Protein AF-A0A920VM52-F1 (afdb_monomer_lite)

Structure (mmCIF, N/CA/C/O backbone):
data_AF-A0A920VM52-F1
#
_entry.id   AF-A0A920VM52-F1
#
loop_
_atom_site.group_PDB
_atom_site.id
_atom_site.type_symbol
_atom_site.label_atom_id
_atom_site.label_alt_id
_atom_site.label_comp_id
_atom_site.label_asym_id
_atom_site.label_entity_id
_atom_site.label_seq_id
_atom_site.pdbx_PDB_ins_code
_atom_site.Cartn_x
_atom_site.Cartn_y
_atom_site.Cartn_z
_atom_site.occupancy
_atom_site.B_iso_or_equiv
_atom_site.auth_seq_id
_atom_site.auth_comp_id
_atom_site.auth_asym_id
_atom_site.auth_atom_id
_atom_site.pdbx_PDB_model_num
ATOM 1 N N . MET A 1 1 ? 23.587 -8.973 -45.800 1.00 71.25 1 MET A N 1
ATOM 2 C CA . MET A 1 1 ? 23.762 -8.293 -44.501 1.00 71.25 1 MET A CA 1
ATOM 3 C C . MET A 1 1 ? 24.655 -9.101 -43.563 1.00 71.25 1 MET A C 1
ATOM 5 O O . MET A 1 1 ? 25.713 -8.601 -43.217 1.00 71.25 1 MET A O 1
ATOM 9 N N . GLU A 1 2 ? 24.322 -10.351 -43.222 1.00 75.75 2 GLU A N 1
ATOM 10 C CA . GLU A 1 2 ? 25.138 -11.146 -42.281 1.00 75.75 2 GLU A CA 1
ATOM 11 C C . GLU A 1 2 ? 26.594 -11.305 -42.727 1.00 75.75 2 GLU A C 1
ATOM 13 O O . GLU A 1 2 ? 27.494 -11.018 -41.949 1.00 75.75 2 GLU A O 1
ATOM 18 N N . LYS A 1 3 ? 26.840 -11.642 -44.001 1.00 78.56 3 LYS A N 1
ATOM 19 C CA . LYS A 1 3 ? 28.202 -11.686 -44.571 1.00 78.56 3 LYS A CA 1
ATOM 20 C C . LYS A 1 3 ? 28.970 -10.379 -44.365 1.00 78.56 3 LYS A C 1
ATOM 22 O O . LYS A 1 3 ? 30.133 -10.400 -43.999 1.00 78.56 3 LYS A O 1
ATOM 27 N N . LEU A 1 4 ? 28.287 -9.244 -44.496 1.00 82.19 4 LEU A N 1
ATOM 28 C CA . LEU A 1 4 ? 28.876 -7.916 -44.352 1.00 82.19 4 LEU A CA 1
ATOM 29 C C . LEU A 1 4 ? 29.294 -7.637 -42.894 1.00 82.19 4 LEU A C 1
ATOM 31 O O . LEU A 1 4 ? 30.364 -7.097 -42.666 1.00 82.19 4 LEU A O 1
ATOM 35 N N . LEU A 1 5 ? 28.534 -8.103 -41.896 1.00 80.25 5 LEU A N 1
ATOM 36 C CA . LEU A 1 5 ? 28.936 -8.037 -40.479 1.00 80.25 5 LEU A CA 1
ATOM 37 C C . LEU A 1 5 ? 29.973 -9.107 -40.087 1.00 80.25 5 LEU A C 1
ATOM 39 O O . LEU A 1 5 ? 30.757 -8.916 -39.154 1.00 80.25 5 LEU A O 1
ATOM 43 N N . LEU A 1 6 ? 29.969 -10.257 -40.767 1.00 80.19 6 LEU A N 1
ATOM 44 C CA . LEU A 1 6 ? 30.825 -11.403 -40.461 1.00 80.19 6 LEU A CA 1
ATOM 45 C C . LEU A 1 6 ? 32.190 -11.345 -41.148 1.00 80.19 6 LEU A C 1
ATOM 47 O O . LEU A 1 6 ? 33.145 -11.900 -40.610 1.00 80.19 6 LEU A O 1
ATOM 51 N N . GLU A 1 7 ? 32.336 -10.646 -42.265 1.00 82.56 7 GLU A N 1
ATOM 52 C CA . GLU A 1 7 ? 33.576 -10.609 -43.053 1.00 82.56 7 GLU A CA 1
ATOM 53 C C . GLU A 1 7 ? 34.330 -9.277 -42.901 1.00 82.56 7 GLU A C 1
ATOM 55 O O . GLU A 1 7 ? 35.536 -9.227 -43.148 1.00 82.56 7 GLU A O 1
ATOM 60 N N . ASP A 1 8 ? 33.682 -8.222 -42.388 1.00 82.31 8 ASP A N 1
ATOM 61 C CA . ASP A 1 8 ? 34.313 -6.907 -42.241 1.00 82.31 8 ASP A CA 1
ATOM 62 C C . ASP A 1 8 ? 35.454 -6.909 -41.203 1.00 82.31 8 ASP A C 1
ATOM 64 O O . ASP A 1 8 ? 35.307 -7.294 -40.033 1.00 82.31 8 ASP A O 1
ATOM 68 N N . LYS A 1 9 ? 36.640 -6.481 -41.643 1.00 81.69 9 LYS A N 1
ATOM 69 C CA . LYS A 1 9 ? 37.860 -6.432 -40.832 1.00 81.69 9 LYS A CA 1
ATOM 70 C C . LYS A 1 9 ? 37.870 -5.251 -39.858 1.00 81.69 9 LYS A C 1
ATOM 72 O O . LYS A 1 9 ? 38.624 -5.327 -38.880 1.00 81.69 9 LYS A O 1
ATOM 77 N N . SER A 1 10 ? 37.058 -4.218 -40.093 1.00 83.50 10 SER A N 1
ATOM 78 C CA . SER A 1 10 ? 36.953 -2.996 -39.287 1.00 83.50 10 SER A CA 1
ATOM 79 C C . SER A 1 10 ? 36.253 -3.234 -37.945 1.00 83.50 10 SER A C 1
ATOM 81 O O . SER A 1 10 ? 36.573 -2.568 -36.962 1.00 83.50 10 SER A O 1
ATOM 83 N N . LEU A 1 11 ? 35.366 -4.231 -37.857 1.00 85.12 11 LEU A N 1
ATOM 84 C CA . LEU A 1 11 ? 34.561 -4.505 -36.665 1.00 85.12 11 LEU A CA 1
ATOM 85 C C . LEU A 1 11 ? 35.314 -5.309 -35.590 1.00 85.12 11 LEU A C 1
ATOM 87 O O . LEU A 1 11 ? 36.071 -6.254 -35.857 1.00 85.12 11 LEU A O 1
ATOM 91 N N . LYS A 1 12 ? 35.061 -4.973 -34.321 1.00 85.94 12 LYS A N 1
ATOM 92 C CA . LYS A 1 12 ? 35.565 -5.693 -33.143 1.00 85.94 12 LYS A CA 1
ATOM 93 C C . LYS A 1 12 ? 34.852 -7.036 -32.974 1.00 85.94 12 LYS A C 1
ATOM 95 O O . LYS A 1 12 ? 33.657 -7.113 -32.687 1.00 85.94 12 LYS A O 1
ATOM 100 N N . ARG A 1 13 ? 35.620 -8.127 -33.031 1.00 86.38 13 ARG A N 1
ATOM 101 C CA . ARG A 1 13 ? 35.104 -9.504 -32.888 1.00 86.38 13 ARG A CA 1
ATOM 102 C C . ARG A 1 13 ? 34.702 -9.890 -31.471 1.00 86.38 13 ARG A C 1
ATOM 104 O O . ARG A 1 13 ? 34.043 -10.903 -31.279 1.00 86.38 13 ARG A O 1
ATOM 111 N N . THR A 1 14 ? 35.004 -9.051 -30.486 1.00 83.12 14 THR A N 1
ATOM 112 C CA . THR A 1 14 ? 34.440 -9.168 -29.137 1.00 83.12 14 THR A CA 1
ATOM 113 C C . THR A 1 14 ? 32.934 -8.884 -29.126 1.00 83.12 14 THR A C 1
ATOM 115 O O . THR A 1 14 ? 32.203 -9.617 -28.460 1.00 83.12 14 THR A O 1
ATOM 118 N N . ARG A 1 15 ? 32.469 -7.895 -29.909 1.00 79.88 15 ARG A N 1
ATOM 119 C CA . ARG A 1 15 ? 31.060 -7.462 -30.016 1.00 79.88 15 ARG A CA 1
ATOM 120 C C . ARG A 1 15 ? 30.309 -8.159 -31.165 1.00 79.88 15 ARG A C 1
ATOM 122 O O . ARG A 1 15 ? 29.162 -8.558 -30.980 1.00 79.88 15 ARG A O 1
ATOM 129 N N . TYR A 1 16 ? 30.967 -8.418 -32.301 1.00 83.56 16 TYR A N 1
ATOM 130 C CA . TYR A 1 16 ? 30.377 -9.043 -33.502 1.00 83.56 16 TYR A CA 1
ATOM 131 C C . TYR A 1 16 ? 30.867 -10.489 -33.714 1.00 83.56 16 TYR A C 1
ATOM 133 O O . TYR A 1 16 ? 31.537 -10.813 -34.696 1.00 83.56 16 TYR A O 1
ATOM 141 N N . ARG A 1 17 ? 30.577 -11.376 -32.750 1.00 84.88 17 ARG A N 1
ATOM 142 C CA . ARG A 1 17 ? 30.878 -12.820 -32.859 1.00 84.88 17 ARG A CA 1
ATOM 143 C C . ARG A 1 17 ? 29.880 -13.518 -33.796 1.00 84.88 17 ARG A C 1
ATOM 145 O O . ARG A 1 17 ? 28.688 -13.243 -33.650 1.00 84.88 17 ARG A O 1
ATOM 152 N N . PRO A 1 18 ? 30.298 -14.491 -34.631 1.00 83.00 18 PRO A N 1
ATOM 153 C CA . PRO A 1 18 ? 29.403 -15.173 -35.570 1.00 83.00 18 PRO A CA 1
ATOM 154 C C . PRO A 1 18 ? 28.141 -15.766 -34.942 1.00 83.00 18 PRO A C 1
ATOM 156 O O . PRO A 1 18 ? 27.032 -15.398 -35.321 1.00 83.00 18 PRO A O 1
ATOM 159 N N . ALA A 1 19 ? 28.302 -16.561 -33.880 1.00 81.56 19 ALA A N 1
ATOM 160 C CA . ALA A 1 19 ? 27.184 -17.144 -33.137 1.00 81.56 19 ALA A CA 1
ATOM 161 C C . ALA A 1 19 ? 26.202 -16.092 -32.595 1.00 81.56 19 ALA A C 1
ATOM 163 O O . ALA A 1 19 ? 25.021 -16.358 -32.407 1.00 81.56 19 ALA A O 1
ATOM 164 N N . SER A 1 20 ? 26.683 -14.879 -32.325 1.00 79.06 20 SER A N 1
ATOM 165 C CA . SER A 1 20 ? 25.860 -13.827 -31.752 1.00 79.06 20 SER A CA 1
ATOM 166 C C . SER A 1 20 ? 25.074 -13.020 -32.780 1.00 79.06 20 SER A C 1
ATOM 168 O O . SER A 1 20 ? 24.055 -12.451 -32.390 1.00 79.06 20 SER A O 1
ATOM 170 N N . ILE A 1 21 ? 25.566 -12.926 -34.018 1.00 82.00 21 ILE A N 1
ATOM 171 C CA . ILE A 1 21 ? 24.885 -12.257 -35.135 1.00 82.00 21 ILE A CA 1
ATOM 172 C C . ILE A 1 21 ? 23.810 -13.182 -35.700 1.00 82.00 21 ILE A C 1
ATOM 174 O O . ILE A 1 21 ? 22.664 -12.759 -35.812 1.00 82.00 21 ILE A O 1
ATOM 178 N N . LEU A 1 22 ? 24.142 -14.461 -35.905 1.00 81.25 22 LEU A N 1
ATOM 179 C CA . LEU A 1 22 ? 23.188 -15.489 -36.340 1.00 81.25 22 LEU A CA 1
ATOM 180 C C . LEU A 1 22 ? 22.032 -15.639 -35.341 1.00 81.25 22 LEU A C 1
ATOM 182 O O . LEU A 1 22 ? 20.876 -15.465 -35.703 1.00 81.25 22 LEU A O 1
ATOM 186 N N . ALA A 1 23 ? 22.337 -15.775 -34.044 1.00 79.88 23 ALA A N 1
ATOM 187 C CA . ALA A 1 23 ? 21.302 -15.830 -33.009 1.00 79.88 23 ALA A CA 1
ATOM 188 C C . ALA A 1 23 ? 20.455 -14.546 -32.897 1.00 79.88 23 ALA A C 1
ATOM 190 O O . ALA A 1 23 ? 19.371 -14.580 -32.321 1.00 79.88 23 ALA A O 1
ATOM 191 N N . GLY A 1 24 ? 20.956 -13.397 -33.365 1.00 76.75 24 GLY A N 1
ATOM 192 C CA . GLY A 1 24 ? 20.168 -12.165 -33.460 1.00 76.75 24 GLY A CA 1
ATOM 193 C C . GLY A 1 24 ? 19.209 -12.202 -34.651 1.00 76.75 24 GLY A C 1
ATOM 194 O O . GLY A 1 24 ? 18.026 -11.913 -34.488 1.00 76.75 24 GLY A O 1
ATOM 195 N N . SER A 1 25 ? 19.719 -12.618 -35.810 1.00 79.06 25 SER A N 1
ATOM 196 C CA . SER A 1 25 ? 18.988 -12.723 -37.077 1.00 79.06 25 SER A CA 1
ATOM 197 C C . SER A 1 25 ? 17.853 -13.752 -37.026 1.00 79.06 25 SER A C 1
ATOM 199 O O . SER A 1 25 ? 16.702 -13.418 -37.319 1.00 79.06 25 SER A O 1
ATOM 201 N N . ASP A 1 26 ? 18.132 -14.964 -36.530 1.00 79.44 26 ASP A N 1
ATOM 202 C CA . ASP A 1 26 ? 17.129 -16.029 -36.368 1.00 79.44 26 ASP A CA 1
ATOM 203 C C . ASP A 1 26 ? 15.979 -15.569 -35.470 1.00 79.44 26 ASP A C 1
ATOM 205 O O . ASP A 1 26 ? 14.795 -15.774 -35.751 1.00 79.44 26 ASP A O 1
ATOM 209 N N . ARG A 1 27 ? 16.331 -14.877 -34.382 1.00 76.12 27 ARG A N 1
ATOM 210 C CA . ARG A 1 27 ? 15.353 -14.372 -33.426 1.00 76.12 27 ARG A CA 1
ATOM 211 C C . ARG A 1 27 ? 14.481 -13.293 -34.047 1.00 76.12 27 ARG A C 1
ATOM 213 O O . ARG A 1 27 ? 13.275 -13.318 -33.841 1.00 76.12 27 ARG A O 1
ATOM 220 N N . TRP A 1 28 ? 15.069 -12.372 -34.805 1.00 74.56 28 TRP A N 1
ATOM 221 C CA . TRP A 1 28 ? 14.329 -11.309 -35.481 1.00 74.56 28 TRP A CA 1
ATOM 222 C C . TRP A 1 28 ? 13.332 -11.875 -36.493 1.00 74.56 28 TRP A C 1
ATOM 224 O O . TRP A 1 28 ? 12.147 -11.543 -36.459 1.00 74.56 28 TRP A O 1
ATOM 234 N N . THR A 1 29 ? 13.798 -12.825 -37.302 1.00 75.88 29 THR A N 1
ATOM 235 C CA . THR A 1 29 ? 13.000 -13.492 -38.335 1.00 75.88 29 THR A CA 1
ATOM 236 C C . THR A 1 29 ? 11.831 -14.275 -37.735 1.00 75.88 29 THR A C 1
ATOM 238 O O . THR A 1 29 ? 10.738 -14.271 -38.293 1.00 75.88 29 THR A O 1
ATOM 241 N N . SER A 1 30 ? 12.006 -14.869 -36.549 1.00 75.62 30 SER A N 1
ATOM 242 C CA . SER A 1 30 ? 10.931 -15.588 -35.849 1.00 75.62 30 SER A CA 1
ATOM 243 C C . SER A 1 30 ? 9.771 -14.703 -35.360 1.00 75.62 30 SER A C 1
ATOM 245 O O . SER A 1 30 ? 8.696 -15.226 -35.071 1.00 75.62 30 SER A O 1
ATOM 247 N N . TYR A 1 31 ? 9.954 -13.378 -35.273 1.00 70.88 31 TYR A N 1
ATOM 248 C CA . TYR A 1 31 ? 8.917 -12.452 -34.793 1.00 70.88 31 TYR A CA 1
ATOM 249 C C . TYR A 1 31 ? 8.073 -11.824 -35.908 1.00 70.88 31 TYR A C 1
ATOM 251 O O . TYR A 1 31 ? 6.962 -11.376 -35.637 1.00 70.88 31 TYR A O 1
ATOM 259 N N . TRP A 1 32 ? 8.562 -11.809 -37.149 1.00 69.25 32 TRP A N 1
ATOM 260 C CA . TRP A 1 32 ? 7.863 -11.206 -38.291 1.00 69.25 32 TRP A CA 1
ATOM 261 C C . TRP A 1 32 ? 6.526 -11.880 -38.674 1.00 69.25 32 TRP A C 1
ATOM 263 O O . TRP A 1 32 ? 5.607 -11.169 -39.075 1.00 69.25 32 TRP A O 1
ATOM 273 N N . PRO A 1 33 ? 6.346 -13.211 -38.519 1.00 68.25 33 PRO A N 1
ATOM 274 C CA . PRO A 1 33 ? 5.081 -13.872 -38.850 1.00 68.25 33 PRO A CA 1
ATOM 275 C C . PRO A 1 33 ? 3.929 -13.593 -37.870 1.00 68.25 33 PRO A C 1
ATOM 277 O O . PRO A 1 33 ? 2.800 -13.997 -38.140 1.00 68.25 33 PRO A O 1
ATOM 280 N N . VAL A 1 34 ? 4.176 -12.958 -36.716 1.00 63.31 34 VAL A N 1
ATOM 281 C CA . VAL A 1 34 ? 3.133 -12.758 -35.699 1.00 63.31 34 VAL A CA 1
ATOM 282 C C . VAL A 1 34 ? 2.346 -11.479 -35.998 1.00 63.31 34 VAL A C 1
ATOM 284 O O . VAL A 1 34 ? 2.778 -10.379 -35.659 1.00 63.31 34 VAL A O 1
ATOM 287 N N . CYS A 1 35 ? 1.169 -11.612 -36.619 1.00 50.09 35 CYS A N 1
ATOM 288 C CA . CYS A 1 35 ? 0.226 -10.503 -36.786 1.00 50.09 35 CYS A CA 1
ATOM 289 C C . CYS A 1 35 ? -0.192 -9.933 -35.420 1.00 50.09 35 CYS A C 1
ATOM 291 O O . CYS A 1 35 ? -0.747 -10.642 -34.583 1.00 50.09 35 CYS A O 1
ATOM 293 N N . GLY A 1 36 ? 0.044 -8.636 -35.217 1.00 60.38 36 GLY A N 1
ATOM 294 C CA . GLY A 1 36 ? -0.352 -7.912 -34.007 1.00 60.38 36 GLY A CA 1
ATOM 295 C C . GLY A 1 36 ? 0.565 -8.158 -32.805 1.00 60.38 36 GLY A C 1
ATOM 296 O O . GLY A 1 36 ? 0.096 -8.631 -31.766 1.00 60.38 36 GLY A O 1
ATOM 297 N N . PRO A 1 37 ? 1.868 -7.835 -32.891 1.00 58.56 37 PRO A N 1
ATOM 298 C CA . PRO A 1 37 ? 2.743 -7.926 -31.738 1.00 58.56 37 PRO A CA 1
ATOM 299 C C . PRO A 1 37 ? 2.300 -6.885 -30.702 1.00 58.56 37 PRO A C 1
ATOM 301 O O . PRO A 1 37 ? 2.493 -5.685 -30.881 1.00 58.56 37 PRO A O 1
ATOM 304 N N . GLY A 1 38 ? 1.685 -7.330 -29.602 1.00 62.84 38 GLY A N 1
ATOM 305 C CA . GLY A 1 38 ? 1.436 -6.448 -28.460 1.00 62.84 38 GLY A CA 1
ATOM 306 C C . GLY A 1 38 ? 2.745 -5.785 -28.014 1.00 62.84 38 GLY A C 1
ATOM 307 O O . GLY A 1 38 ? 3.809 -6.385 -28.157 1.00 62.84 38 GLY A O 1
ATOM 308 N N . VAL A 1 39 ? 2.685 -4.575 -27.448 1.00 63.09 39 VAL A N 1
ATOM 309 C CA . VAL A 1 39 ? 3.867 -3.768 -27.056 1.00 63.09 39 VAL A CA 1
ATOM 310 C C . VAL A 1 39 ? 4.929 -4.558 -26.268 1.00 63.09 39 VAL A C 1
ATOM 312 O O . VAL A 1 39 ? 6.128 -4.323 -26.395 1.00 63.09 39 VAL A O 1
ATOM 315 N N . TRP A 1 40 ? 4.519 -5.578 -25.514 1.00 62.75 40 TRP A N 1
ATOM 316 C CA . TRP A 1 40 ? 5.399 -6.487 -24.773 1.00 62.75 40 TRP A CA 1
ATOM 317 C C . TRP A 1 40 ? 6.334 -7.338 -25.647 1.00 62.75 40 TRP A C 1
ATOM 319 O O . TRP A 1 40 ? 7.370 -7.804 -25.168 1.00 62.75 40 TRP A O 1
ATOM 329 N N . MET A 1 41 ? 6.001 -7.549 -26.922 1.00 64.44 41 MET A N 1
ATOM 330 C CA . MET A 1 41 ? 6.870 -8.214 -27.892 1.00 64.44 41 MET A CA 1
ATOM 331 C C . MET A 1 41 ? 8.053 -7.321 -28.294 1.00 64.44 41 MET A C 1
ATOM 333 O O . MET A 1 41 ? 9.132 -7.843 -28.558 1.00 64.44 41 MET A O 1
ATOM 337 N N . LEU A 1 42 ? 7.911 -5.993 -28.227 1.00 60.50 42 LEU A N 1
ATOM 338 C CA . LEU A 1 42 ? 8.969 -5.043 -28.593 1.00 60.50 42 LEU A CA 1
ATOM 339 C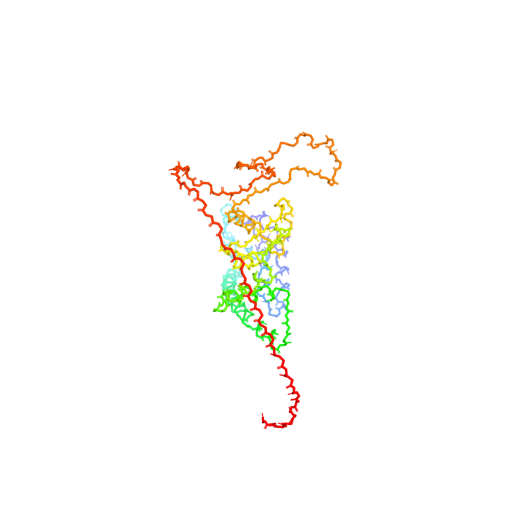 C . LEU A 1 42 ? 10.176 -5.127 -27.645 1.00 60.50 42 LEU A C 1
ATOM 341 O O . LEU A 1 42 ? 11.326 -5.044 -28.069 1.00 60.50 42 LEU A O 1
ATOM 345 N N . ARG A 1 43 ? 9.936 -5.460 -26.369 1.00 61.69 43 ARG A N 1
ATOM 346 C CA . ARG A 1 43 ? 10.986 -5.750 -25.372 1.00 61.69 43 ARG A CA 1
ATOM 347 C C . ARG A 1 43 ? 11.779 -7.038 -25.657 1.00 61.69 43 ARG A C 1
ATOM 349 O O . ARG A 1 43 ? 12.745 -7.335 -24.952 1.00 61.69 43 ARG A O 1
ATOM 356 N N . LYS A 1 44 ? 11.385 -7.829 -26.665 1.00 64.38 44 LYS A N 1
ATOM 357 C CA . LYS A 1 44 ? 12.044 -9.090 -27.046 1.00 64.38 44 LYS A CA 1
ATOM 358 C C . LYS A 1 44 ? 13.068 -8.938 -28.176 1.00 64.38 44 LYS A C 1
ATOM 360 O O . LYS A 1 44 ? 13.804 -9.901 -28.422 1.00 64.38 44 LYS A O 1
ATOM 365 N N . PHE A 1 45 ? 13.189 -7.755 -28.791 1.00 67.62 45 PHE A N 1
ATOM 366 C CA . PHE A 1 45 ? 14.207 -7.416 -29.799 1.00 67.62 45 PHE A CA 1
ATOM 367 C C . PHE A 1 45 ? 15.609 -7.237 -29.189 1.00 67.62 45 PHE A C 1
ATOM 369 O O . PHE A 1 45 ? 16.273 -6.212 -29.326 1.00 67.62 45 PHE A O 1
ATOM 376 N N . LYS A 1 46 ? 16.089 -8.262 -28.479 1.00 68.50 46 LYS A N 1
ATOM 377 C CA . LYS A 1 46 ? 17.446 -8.278 -27.925 1.00 68.50 46 LYS A CA 1
ATOM 378 C C . LYS A 1 46 ? 18.465 -8.315 -29.063 1.00 68.50 46 LYS A C 1
ATOM 380 O O . LYS A 1 46 ? 18.326 -9.134 -29.965 1.00 68.50 46 LYS A O 1
ATOM 385 N N . ARG A 1 47 ? 19.546 -7.540 -28.930 1.00 74.75 47 ARG A N 1
ATOM 386 C CA . ARG A 1 47 ? 20.680 -7.468 -29.874 1.00 74.75 47 ARG A CA 1
ATOM 387 C C . ARG A 1 47 ? 20.393 -6.760 -31.206 1.00 74.75 47 ARG A C 1
ATOM 389 O O . ARG A 1 47 ? 21.236 -6.825 -32.097 1.00 74.75 47 ARG A O 1
ATOM 396 N N . LEU A 1 48 ? 19.248 -6.081 -31.334 1.00 79.88 48 LEU A N 1
ATOM 397 C CA . LEU A 1 48 ? 18.927 -5.248 -32.499 1.00 79.88 48 LEU A CA 1
ATOM 398 C C . LEU A 1 48 ? 19.889 -4.055 -32.639 1.00 79.88 48 LEU A C 1
ATOM 400 O O . LEU A 1 48 ? 20.170 -3.624 -33.751 1.00 79.88 48 LEU A O 1
ATOM 404 N N . ASP A 1 49 ? 20.478 -3.601 -31.527 1.00 83.19 49 ASP A N 1
A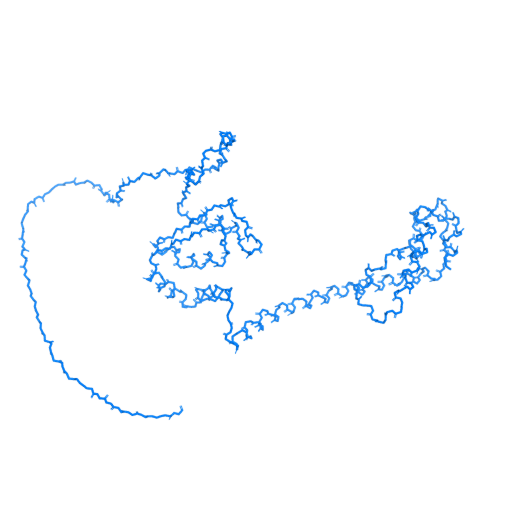TOM 405 C CA . ASP A 1 49 ? 21.552 -2.599 -31.488 1.00 83.19 49 ASP A CA 1
ATOM 406 C C . ASP A 1 49 ? 22.723 -2.944 -32.409 1.00 83.19 49 ASP A C 1
ATOM 408 O O . ASP A 1 49 ? 23.352 -2.068 -32.977 1.00 83.19 49 ASP A O 1
ATOM 412 N N . ARG A 1 50 ? 22.998 -4.227 -32.642 1.00 84.31 50 ARG A N 1
ATOM 413 C CA . ARG A 1 50 ? 24.134 -4.657 -33.474 1.00 84.31 50 ARG A CA 1
ATOM 414 C C . ARG A 1 50 ? 23.891 -4.520 -34.971 1.00 84.31 50 ARG A C 1
ATOM 416 O O . ARG A 1 50 ? 24.792 -4.786 -35.757 1.00 84.31 50 ARG A O 1
ATOM 423 N N . PHE A 1 51 ? 22.678 -4.162 -35.361 1.00 86.56 51 PHE A N 1
ATOM 424 C CA . PHE A 1 51 ? 22.300 -3.939 -36.747 1.00 86.56 51 PHE A CA 1
ATOM 425 C C . PHE A 1 51 ? 22.007 -2.457 -37.015 1.00 86.56 51 PHE A C 1
ATOM 427 O O . PHE A 1 51 ? 21.568 -2.126 -38.101 1.00 86.56 51 PHE A O 1
ATOM 434 N N . GLN A 1 52 ? 22.248 -1.567 -36.051 1.00 88.50 52 GLN A N 1
ATOM 435 C CA . GLN A 1 52 ? 22.070 -0.120 -36.190 1.00 88.50 52 GLN A CA 1
ATOM 436 C C . GLN A 1 52 ? 23.328 0.527 -36.784 1.00 88.50 52 GLN A C 1
ATOM 438 O O . GLN A 1 52 ? 24.443 0.204 -36.360 1.00 88.50 52 GLN A O 1
ATOM 443 N N . ALA A 1 53 ? 23.177 1.448 -37.740 1.00 89.88 53 ALA A N 1
ATOM 444 C CA . ALA A 1 53 ? 24.308 2.156 -38.340 1.00 89.88 53 ALA A CA 1
ATOM 445 C C . ALA A 1 53 ? 24.998 3.051 -37.301 1.00 89.88 53 ALA A C 1
ATOM 447 O O . ALA A 1 53 ? 26.230 3.072 -37.221 1.00 89.88 53 ALA A O 1
ATOM 448 N N . THR A 1 54 ? 24.215 3.695 -36.430 1.00 88.81 54 THR A N 1
ATOM 449 C CA . THR A 1 54 ? 24.715 4.498 -35.299 1.00 88.81 54 THR A CA 1
ATOM 450 C C . THR A 1 54 ? 25.617 3.690 -34.358 1.00 88.81 54 THR A C 1
ATOM 452 O O . THR A 1 54 ? 26.704 4.132 -33.982 1.00 88.81 54 THR A O 1
ATOM 455 N N . VAL A 1 55 ? 25.221 2.458 -34.027 1.00 88.19 55 VAL A N 1
ATOM 456 C CA . VAL A 1 55 ? 25.983 1.557 -33.149 1.00 88.19 55 VAL A CA 1
ATOM 457 C C . VAL A 1 55 ? 27.179 0.934 -33.868 1.00 88.19 55 VAL A C 1
ATOM 459 O O . VAL A 1 55 ? 28.200 0.659 -33.234 1.00 88.19 55 VAL A O 1
ATOM 462 N N . LEU A 1 56 ? 27.096 0.701 -35.178 1.00 87.75 56 LEU A N 1
ATOM 463 C CA . LEU A 1 56 ? 28.230 0.238 -35.984 1.00 87.75 56 LEU A CA 1
ATOM 464 C C . LEU A 1 56 ? 29.319 1.310 -36.103 1.00 87.75 56 LEU A C 1
ATOM 466 O O . LEU A 1 56 ? 30.498 0.959 -36.112 1.00 87.75 56 LEU A O 1
ATOM 470 N N . ALA A 1 57 ? 28.936 2.589 -36.132 1.00 86.88 57 ALA A N 1
ATOM 471 C CA . ALA A 1 57 ? 29.844 3.735 -36.148 1.00 86.88 57 ALA A CA 1
ATOM 472 C C . ALA A 1 57 ? 30.478 4.053 -34.777 1.00 86.88 57 ALA A C 1
ATOM 474 O O . ALA A 1 57 ? 31.459 4.794 -34.710 1.00 86.88 57 ALA A O 1
ATOM 475 N N . ASP A 1 58 ? 29.962 3.480 -33.685 1.00 88.50 58 ASP A N 1
ATOM 476 C CA . ASP A 1 58 ? 30.501 3.676 -32.339 1.00 88.50 58 ASP A CA 1
ATOM 477 C C . ASP A 1 58 ? 31.931 3.109 -32.192 1.00 88.50 58 ASP A C 1
ATOM 479 O O . ASP A 1 58 ? 32.272 2.004 -32.633 1.00 88.50 58 ASP A O 1
ATOM 483 N N . SER A 1 59 ? 32.771 3.845 -31.464 1.00 78.88 59 SER A N 1
ATOM 484 C CA . SER A 1 59 ? 34.132 3.463 -31.075 1.00 78.88 59 SER A CA 1
ATOM 485 C C . SER A 1 59 ? 34.206 2.106 -30.353 1.00 78.88 59 SER A C 1
ATOM 487 O O . SER A 1 59 ? 35.212 1.390 -30.448 1.00 78.88 59 SER A O 1
ATOM 489 N N . GLY A 1 60 ? 33.133 1.699 -29.664 1.00 82.31 60 GLY A N 1
ATOM 490 C CA . GLY A 1 60 ? 32.987 0.382 -29.041 1.00 82.31 60 GLY A CA 1
ATOM 491 C C . GLY A 1 60 ? 32.827 -0.772 -30.041 1.00 82.31 60 GLY A C 1
ATOM 492 O O . GLY A 1 60 ? 33.160 -1.915 -29.717 1.00 82.31 60 GLY A O 1
ATOM 493 N N . SER A 1 61 ? 32.372 -0.484 -31.262 1.00 83.56 61 SER A N 1
ATOM 494 C CA . SER A 1 61 ? 32.120 -1.448 -32.342 1.00 83.56 61 SER A CA 1
ATOM 495 C C . SER A 1 61 ? 33.275 -1.566 -33.338 1.00 83.56 61 SER A C 1
ATOM 497 O O . SER A 1 61 ? 33.493 -2.653 -33.879 1.00 83.56 61 SER A O 1
ATOM 499 N N . LEU A 1 62 ? 34.055 -0.498 -33.525 1.00 87.06 62 LEU A N 1
ATOM 500 C CA . LEU A 1 62 ? 35.145 -0.425 -34.502 1.00 87.06 62 LEU A CA 1
ATOM 501 C C . LEU A 1 62 ? 36.528 -0.669 -33.888 1.00 87.06 62 LEU A C 1
ATOM 503 O O . LEU A 1 62 ? 36.803 -0.365 -32.723 1.00 87.06 62 LEU A O 1
ATOM 507 N N . LYS A 1 63 ? 37.436 -1.221 -34.693 1.00 84.44 63 LYS A N 1
ATOM 508 C CA . LYS A 1 63 ? 38.882 -1.204 -34.437 1.00 84.44 63 LYS A CA 1
ATOM 509 C C . LYS A 1 63 ? 39.433 0.198 -34.716 1.00 84.44 63 LYS A C 1
ATOM 511 O O . LYS A 1 63 ? 38.827 0.981 -35.441 1.00 84.44 63 LYS A O 1
ATOM 516 N N . LYS A 1 64 ? 40.596 0.520 -34.140 1.00 82.38 64 LYS A N 1
ATOM 517 C CA . LYS A 1 64 ? 41.231 1.841 -34.284 1.00 82.38 64 LYS A CA 1
ATOM 518 C C . LYS A 1 64 ? 41.417 2.188 -35.771 1.00 82.38 64 LYS A C 1
ATOM 520 O O . LYS A 1 64 ? 42.082 1.439 -36.479 1.00 82.38 64 LYS A O 1
ATOM 525 N N . GLY A 1 65 ? 40.824 3.299 -36.215 1.00 76.56 65 GLY A N 1
ATOM 526 C CA . GLY A 1 65 ? 40.883 3.767 -37.608 1.00 76.56 65 GLY A CA 1
ATOM 527 C C . GLY A 1 65 ? 40.002 3.000 -38.604 1.00 76.56 65 GLY A C 1
ATOM 528 O O . GLY A 1 65 ? 40.162 3.188 -39.804 1.00 76.56 65 GLY A O 1
ATOM 529 N N . GLY A 1 66 ? 39.107 2.121 -38.140 1.00 80.88 66 GLY A N 1
ATOM 530 C CA . GLY A 1 66 ? 38.173 1.399 -39.004 1.00 80.88 66 GLY A CA 1
ATOM 531 C C . GLY A 1 66 ? 37.000 2.271 -39.444 1.00 80.88 66 GLY A C 1
ATOM 532 O O . GLY A 1 66 ? 36.470 3.040 -38.646 1.00 80.88 66 GLY A O 1
ATOM 533 N N . THR A 1 67 ? 36.574 2.122 -40.695 1.00 83.81 67 THR A N 1
ATOM 534 C CA . THR A 1 67 ? 35.334 2.712 -41.208 1.00 83.81 67 THR A CA 1
ATOM 535 C C . THR A 1 67 ? 34.173 1.732 -41.026 1.00 83.81 67 THR A C 1
ATOM 537 O O . THR A 1 67 ? 34.360 0.532 -41.247 1.00 83.81 67 THR A O 1
ATOM 540 N N . PRO A 1 68 ? 32.985 2.200 -40.610 1.00 86.75 68 PRO A N 1
ATOM 541 C CA . PRO A 1 68 ? 31.844 1.321 -40.425 1.00 86.75 68 PRO A CA 1
ATOM 542 C C . PRO A 1 68 ? 31.308 0.814 -41.770 1.00 86.75 68 PRO A C 1
ATOM 544 O O . PRO A 1 68 ? 31.295 1.562 -42.754 1.00 86.75 68 PRO A O 1
ATOM 547 N N . PRO A 1 69 ? 30.834 -0.439 -41.821 1.00 85.88 69 PRO A N 1
ATOM 548 C CA . PRO A 1 69 ? 30.123 -0.941 -42.982 1.00 85.88 69 PRO A CA 1
ATOM 549 C C . PRO A 1 69 ? 28.831 -0.152 -43.216 1.00 85.88 69 PRO A C 1
ATOM 551 O O . PRO A 1 69 ? 28.009 -0.023 -42.311 1.00 85.88 69 PRO A O 1
ATOM 554 N N . SER A 1 70 ? 28.617 0.315 -44.446 1.00 84.75 70 SER A N 1
ATOM 555 C CA . SER A 1 70 ? 27.385 1.008 -44.835 1.00 84.75 70 SER A CA 1
ATOM 556 C C . SER A 1 70 ? 26.439 0.065 -45.582 1.00 84.75 70 SER A C 1
ATOM 558 O O . SER A 1 70 ? 26.848 -0.668 -46.488 1.00 84.75 70 SER A O 1
ATOM 560 N N . ASN A 1 71 ? 25.166 0.056 -45.184 1.00 89.06 71 ASN A N 1
ATOM 561 C CA . ASN A 1 71 ? 24.093 -0.650 -45.873 1.00 89.06 71 ASN A CA 1
ATOM 562 C C . ASN A 1 71 ? 22.743 0.000 -45.516 1.00 89.06 71 ASN A C 1
ATOM 564 O O . ASN A 1 71 ? 22.511 0.194 -44.323 1.00 89.06 71 ASN A O 1
ATOM 568 N N . PRO A 1 72 ? 21.821 0.219 -46.478 1.00 90.44 72 PRO A N 1
ATOM 569 C CA . PRO A 1 72 ? 20.500 0.800 -46.200 1.00 90.44 72 PRO A CA 1
ATOM 570 C C . PRO A 1 72 ? 19.692 0.056 -45.128 1.00 90.44 72 PRO A C 1
ATOM 572 O O . PRO A 1 72 ? 18.841 0.636 -44.462 1.00 90.44 72 PRO A O 1
ATOM 575 N N . PHE A 1 73 ? 19.956 -1.241 -44.943 1.00 88.38 73 PHE A N 1
ATOM 576 C CA . PHE A 1 73 ? 19.355 -2.030 -43.874 1.00 88.38 73 PHE A CA 1
ATOM 577 C C . PHE A 1 73 ? 19.702 -1.498 -42.478 1.00 88.38 73 PHE A C 1
ATOM 579 O O . PHE A 1 73 ? 18.842 -1.501 -41.605 1.00 88.38 73 PHE A O 1
ATOM 586 N N . PHE A 1 74 ? 20.939 -1.045 -42.255 1.00 89.19 74 PHE A N 1
ATOM 587 C CA . PHE A 1 74 ? 21.362 -0.571 -40.938 1.00 89.19 74 PHE A CA 1
ATOM 588 C C . PHE A 1 74 ? 20.709 0.767 -40.580 1.00 89.19 74 PHE A C 1
ATOM 590 O O . PHE A 1 74 ? 20.263 0.945 -39.448 1.00 89.19 74 PHE A O 1
ATOM 597 N N . ASP A 1 75 ? 20.554 1.649 -41.569 1.00 90.31 75 ASP A N 1
ATOM 598 C CA . ASP A 1 75 ? 19.808 2.903 -41.423 1.00 90.31 75 ASP A CA 1
ATOM 599 C C . ASP A 1 75 ? 18.311 2.631 -41.180 1.00 90.31 75 ASP A C 1
ATOM 601 O O . ASP A 1 75 ? 17.665 3.282 -40.359 1.00 90.31 75 ASP A O 1
ATOM 605 N N . ALA A 1 76 ? 17.751 1.609 -41.839 1.00 90.12 76 ALA A N 1
ATOM 606 C CA . ALA A 1 76 ? 16.382 1.163 -41.585 1.00 90.12 76 ALA A CA 1
ATOM 607 C C . ALA A 1 76 ? 16.209 0.578 -40.170 1.00 90.12 76 ALA A C 1
ATOM 609 O O . ALA A 1 76 ? 15.154 0.759 -39.562 1.00 90.12 76 ALA A O 1
ATOM 610 N N . CYS A 1 77 ? 17.227 -0.093 -39.619 1.00 87.69 77 CYS A N 1
ATOM 611 C CA . CYS A 1 77 ? 17.220 -0.543 -38.227 1.00 87.69 77 CYS A CA 1
ATOM 612 C C . CYS A 1 77 ? 17.248 0.630 -37.236 1.00 87.69 77 CYS A C 1
ATOM 614 O O . CYS A 1 77 ? 16.533 0.563 -36.238 1.00 87.69 77 CYS A O 1
ATOM 616 N N . ASP A 1 78 ? 18.017 1.690 -37.509 1.00 89.31 78 ASP A N 1
ATOM 617 C CA . ASP A 1 78 ? 17.999 2.921 -36.704 1.00 89.31 78 ASP A CA 1
ATOM 618 C C . ASP A 1 78 ? 16.607 3.570 -36.715 1.00 89.31 78 ASP A C 1
ATOM 620 O O . ASP A 1 78 ? 16.027 3.821 -35.657 1.00 89.31 78 ASP A O 1
ATOM 624 N N . ALA A 1 79 ? 16.025 3.763 -37.904 1.00 91.00 79 ALA A N 1
ATOM 625 C CA . ALA A 1 79 ? 14.687 4.336 -38.048 1.00 91.00 79 ALA A CA 1
ATOM 626 C C . ALA A 1 79 ? 13.616 3.489 -37.339 1.00 91.00 79 ALA A C 1
ATOM 628 O O . ALA A 1 79 ? 12.763 4.021 -36.630 1.00 91.00 79 ALA A O 1
ATOM 629 N N . PHE A 1 80 ? 13.687 2.162 -37.478 1.00 86.81 80 PHE A N 1
ATOM 630 C CA . PHE A 1 80 ? 12.773 1.246 -36.804 1.00 86.81 80 PHE A CA 1
ATOM 631 C C . PHE A 1 80 ? 12.873 1.356 -35.280 1.00 86.81 80 PHE A C 1
ATOM 633 O O . PHE A 1 80 ? 11.845 1.421 -34.612 1.00 86.81 80 PHE A O 1
ATOM 640 N N . VAL A 1 81 ? 14.084 1.409 -34.717 1.00 85.44 81 VAL A N 1
ATOM 641 C CA . VAL A 1 81 ? 14.283 1.532 -33.263 1.00 85.44 81 VAL A CA 1
ATOM 642 C C . VAL A 1 81 ? 13.758 2.863 -32.741 1.00 85.44 81 VAL A C 1
ATOM 644 O O . VAL A 1 81 ? 13.048 2.859 -31.739 1.00 85.44 81 VAL A O 1
ATOM 647 N N . ALA A 1 82 ? 13.998 3.964 -33.453 1.00 89.00 82 ALA A N 1
ATOM 648 C CA . ALA A 1 82 ? 13.434 5.263 -33.095 1.00 89.00 82 ALA A CA 1
ATOM 649 C C . ALA A 1 82 ? 11.893 5.232 -33.072 1.00 89.00 82 ALA A C 1
ATOM 651 O O . ALA A 1 82 ? 11.274 5.644 -32.089 1.00 89.00 82 ALA A O 1
ATOM 652 N N . SER A 1 83 ? 11.257 4.664 -34.105 1.00 88.44 83 SER A N 1
ATOM 653 C CA . SER A 1 83 ? 9.795 4.502 -34.137 1.00 88.44 83 SER A CA 1
ATOM 654 C C . SER A 1 83 ? 9.275 3.566 -33.040 1.00 88.44 83 SER A C 1
ATOM 656 O O . SER A 1 83 ? 8.185 3.776 -32.506 1.00 88.44 83 SER A O 1
ATOM 658 N N . LEU A 1 84 ? 10.036 2.527 -32.682 1.00 83.69 84 LEU A N 1
ATOM 659 C CA . LEU A 1 84 ? 9.687 1.642 -31.573 1.00 83.69 84 LEU A CA 1
ATOM 660 C C . LEU A 1 84 ? 9.739 2.362 -30.223 1.00 83.69 84 LEU A C 1
ATOM 662 O O . LEU A 1 84 ? 8.835 2.172 -29.411 1.00 83.69 84 LEU A O 1
ATOM 666 N N . GLU A 1 85 ? 10.774 3.160 -29.970 1.00 85.38 85 GLU A N 1
ATOM 667 C CA . GLU A 1 85 ? 10.913 3.936 -28.733 1.00 85.38 85 GLU A CA 1
ATOM 668 C C . GLU A 1 85 ? 9.775 4.950 -28.581 1.00 85.38 85 GLU A C 1
ATOM 670 O O . GLU A 1 85 ? 9.169 5.044 -27.510 1.00 85.38 85 GLU A O 1
ATOM 675 N N . GLU A 1 86 ? 9.412 5.634 -29.668 1.00 89.38 86 GLU A N 1
ATOM 676 C CA . GLU A 1 86 ? 8.264 6.541 -29.699 1.00 89.38 86 GLU A CA 1
ATOM 677 C C . GLU A 1 86 ? 6.953 5.804 -29.380 1.00 89.38 86 GLU A C 1
ATOM 679 O O . GLU A 1 86 ? 6.196 6.218 -28.496 1.00 89.38 86 GLU A O 1
ATOM 684 N N . LEU A 1 87 ? 6.707 4.662 -30.030 1.00 86.06 87 LEU A N 1
ATOM 685 C CA . LEU A 1 87 ? 5.513 3.850 -29.789 1.00 86.06 87 LEU A CA 1
ATOM 686 C C . LEU A 1 87 ? 5.427 3.359 -28.335 1.00 86.06 87 LEU A C 1
ATOM 688 O O . LEU A 1 87 ? 4.350 3.397 -27.733 1.00 86.06 87 LEU A O 1
ATOM 692 N N . VAL A 1 88 ? 6.545 2.897 -27.765 1.00 83.75 88 VAL A N 1
ATOM 693 C CA . VAL A 1 88 ? 6.611 2.447 -26.366 1.00 83.75 88 VAL A CA 1
ATOM 694 C C . VAL A 1 88 ? 6.306 3.602 -25.417 1.00 83.75 88 VAL A C 1
ATOM 696 O O . VAL A 1 88 ? 5.479 3.431 -24.522 1.00 83.75 88 VAL A O 1
ATOM 699 N N . SER A 1 89 ? 6.890 4.779 -25.646 1.00 87.81 89 SER A N 1
ATOM 700 C CA . SER A 1 89 ? 6.634 5.980 -24.843 1.00 87.81 89 SER A CA 1
ATOM 701 C C . SER A 1 89 ? 5.148 6.363 -24.846 1.00 87.81 89 SER A C 1
ATOM 703 O O . SER A 1 89 ? 4.534 6.531 -23.787 1.00 87.81 89 SER A O 1
ATOM 705 N N . VAL A 1 90 ? 4.518 6.402 -26.026 1.00 89.94 90 VAL A N 1
ATOM 706 C CA . VAL A 1 90 ? 3.078 6.683 -26.154 1.00 89.94 90 VAL A CA 1
ATOM 707 C C . VAL A 1 90 ? 2.241 5.625 -25.433 1.00 89.94 90 VAL A C 1
ATOM 709 O O . VAL A 1 90 ? 1.268 5.958 -24.748 1.00 89.94 90 VAL A O 1
ATOM 712 N N . TYR A 1 91 ? 2.604 4.347 -25.553 1.00 87.50 91 TYR A N 1
ATOM 713 C CA . TYR A 1 91 ? 1.890 3.268 -24.878 1.00 87.50 91 TYR A CA 1
ATOM 714 C C . TYR A 1 91 ? 1.994 3.372 -23.355 1.00 87.50 91 TYR A C 1
ATOM 716 O O . TYR A 1 91 ? 0.980 3.232 -22.676 1.00 87.50 91 TYR A O 1
ATOM 724 N N . GLU A 1 92 ? 3.180 3.638 -22.806 1.00 86.81 92 GLU A N 1
ATOM 725 C CA . GLU A 1 92 ? 3.381 3.790 -21.361 1.00 86.81 92 GLU A CA 1
ATOM 726 C C . GLU A 1 92 ? 2.527 4.931 -20.796 1.00 86.81 92 GLU A C 1
ATOM 728 O O . GLU A 1 92 ? 1.828 4.745 -19.794 1.00 86.81 92 GLU A O 1
ATOM 733 N N . GLN A 1 93 ? 2.478 6.070 -21.494 1.00 90.88 93 GLN A N 1
ATOM 734 C CA . GLN A 1 93 ? 1.614 7.194 -21.128 1.00 90.88 93 GLN A CA 1
ATOM 735 C C . GLN A 1 93 ? 0.128 6.811 -21.172 1.00 90.88 93 GLN A C 1
ATOM 737 O O . GLN A 1 93 ? -0.620 7.049 -20.219 1.00 90.88 93 GLN A O 1
ATOM 742 N N . ARG A 1 94 ? -0.322 6.169 -22.257 1.00 91.94 94 ARG A N 1
ATOM 743 C CA . ARG A 1 94 ? -1.720 5.731 -22.411 1.00 91.94 94 ARG A CA 1
ATOM 744 C C . ARG A 1 94 ? -2.107 4.683 -21.373 1.00 91.94 94 ARG A C 1
ATOM 746 O O . ARG A 1 94 ? -3.216 4.736 -20.845 1.00 91.94 94 ARG A O 1
ATOM 753 N N . TYR A 1 95 ? -1.202 3.766 -21.051 1.00 89.69 95 TYR A N 1
ATOM 754 C CA . TYR A 1 95 ? -1.415 2.728 -20.052 1.00 89.69 95 TYR A CA 1
ATOM 755 C C . TYR A 1 95 ? -1.528 3.312 -18.642 1.00 89.69 95 TYR A C 1
ATOM 757 O O . TYR A 1 95 ? -2.393 2.889 -17.876 1.00 89.69 95 TYR A O 1
ATOM 765 N N . ALA A 1 96 ? -0.723 4.324 -18.307 1.00 91.19 96 ALA A N 1
ATOM 766 C CA . ALA A 1 96 ? -0.850 5.050 -17.045 1.00 91.19 96 ALA A CA 1
ATOM 767 C C . ALA A 1 96 ? -2.223 5.737 -16.921 1.00 91.19 96 ALA A C 1
ATOM 769 O O . ALA A 1 96 ? -2.909 5.572 -15.910 1.00 91.19 96 ALA A O 1
ATOM 770 N N . VAL A 1 97 ? -2.672 6.424 -17.979 1.00 95.81 97 VAL A N 1
ATOM 771 C CA . VAL A 1 97 ? -4.007 7.048 -18.026 1.00 95.81 97 VAL A CA 1
ATOM 772 C C . VAL A 1 97 ? -5.116 6.001 -17.910 1.00 95.81 97 VAL A C 1
ATOM 774 O O . VAL A 1 97 ? -6.071 6.193 -17.157 1.00 95.81 97 VAL A O 1
ATOM 777 N N . PHE A 1 98 ? -4.996 4.880 -18.625 1.00 95.50 98 PHE A N 1
ATOM 778 C CA . PHE A 1 98 ? -5.947 3.774 -18.545 1.00 95.50 98 PHE A CA 1
ATOM 779 C C . PHE A 1 98 ? -6.032 3.209 -17.127 1.00 95.50 98 PHE A C 1
ATOM 781 O O . PHE A 1 98 ? -7.130 3.097 -16.592 1.00 95.50 98 PHE A O 1
ATOM 788 N N . ARG A 1 99 ? -4.892 2.922 -16.488 1.00 95.75 99 ARG A N 1
ATOM 789 C CA . ARG A 1 99 ? -4.840 2.447 -15.100 1.00 95.75 99 ARG A CA 1
ATOM 790 C C . ARG A 1 99 ? -5.527 3.410 -14.141 1.00 95.75 99 ARG A C 1
ATOM 792 O O . ARG A 1 99 ? -6.317 2.967 -13.318 1.00 95.75 99 ARG A O 1
ATOM 799 N N . HIS A 1 100 ? -5.246 4.706 -14.251 1.00 96.19 100 HIS A N 1
ATOM 800 C CA . HIS A 1 100 ? -5.875 5.716 -13.403 1.00 96.19 100 HIS A CA 1
ATOM 801 C C . HIS A 1 100 ? -7.401 5.732 -13.580 1.00 96.19 100 HIS A C 1
ATOM 803 O O . HIS A 1 100 ? -8.144 5.687 -12.603 1.00 96.19 100 HIS A O 1
ATOM 809 N N . ARG A 1 101 ? -7.881 5.722 -14.832 1.00 97.06 101 ARG A N 1
ATOM 810 C CA . ARG A 1 101 ? -9.320 5.666 -15.138 1.00 97.06 101 ARG A CA 1
ATOM 811 C C . ARG A 1 101 ? -9.969 4.377 -14.645 1.00 97.06 101 ARG A C 1
ATOM 813 O O . ARG A 1 101 ? -11.060 4.430 -14.091 1.00 97.06 101 ARG A O 1
ATOM 820 N N . LEU A 1 102 ? -9.300 3.239 -14.822 1.00 96.94 102 LEU A N 1
ATOM 821 C CA . LEU A 1 102 ? -9.779 1.942 -14.358 1.00 96.94 102 LEU A CA 1
ATOM 822 C C . LEU A 1 102 ? -9.890 1.912 -12.833 1.00 96.94 102 LEU A C 1
ATOM 824 O O . LEU A 1 102 ? -10.905 1.459 -12.321 1.00 96.94 102 LEU A O 1
ATOM 828 N N . LEU A 1 103 ? -8.889 2.425 -12.112 1.00 96.94 103 LEU A N 1
ATOM 829 C CA . LEU A 1 103 ? -8.943 2.533 -10.654 1.00 96.94 103 LEU A CA 1
ATOM 830 C C . LEU A 1 103 ? -10.124 3.404 -10.212 1.00 96.94 103 LEU A C 1
ATOM 832 O O . LEU A 1 103 ? -10.919 2.951 -9.397 1.00 96.94 103 LEU A O 1
ATOM 836 N N . GLY A 1 104 ? -10.300 4.595 -10.794 1.00 96.69 104 GLY A N 1
ATOM 837 C CA . GLY A 1 104 ? -11.443 5.463 -10.478 1.00 96.69 104 GLY A CA 1
ATOM 838 C C . GLY A 1 104 ? -12.798 4.805 -10.767 1.00 96.69 104 GLY A C 1
ATOM 839 O O . GLY A 1 104 ? -13.715 4.872 -9.947 1.00 96.69 104 GLY A O 1
ATOM 840 N N . PHE A 1 105 ? -12.903 4.101 -11.897 1.00 96.94 105 PHE A N 1
ATOM 841 C CA . PHE A 1 105 ? -14.089 3.321 -12.243 1.00 96.94 105 PHE A CA 1
ATOM 842 C C . PHE A 1 105 ? -14.356 2.217 -11.213 1.00 96.94 105 PHE A C 1
ATOM 844 O O . PHE A 1 105 ? -15.463 2.130 -10.697 1.00 96.94 105 PHE A O 1
ATOM 851 N N . VAL A 1 106 ? -13.349 1.411 -10.858 1.00 96.56 106 VAL A N 1
ATOM 852 C CA . VAL A 1 106 ? -13.490 0.317 -9.882 1.00 96.56 106 VAL A CA 1
ATOM 853 C C . VAL A 1 106 ? -13.877 0.846 -8.501 1.00 96.56 106 VAL A C 1
ATOM 855 O O . VAL A 1 106 ? -14.764 0.274 -7.876 1.00 96.56 106 VAL A O 1
ATOM 858 N N . MET A 1 107 ? -13.271 1.946 -8.044 1.00 92.81 107 MET A N 1
ATOM 859 C CA . MET A 1 107 ? -13.585 2.559 -6.745 1.00 92.81 107 MET A CA 1
ATOM 860 C C . MET A 1 107 ? -15.036 3.051 -6.649 1.00 92.81 107 MET A C 1
ATOM 862 O O . MET A 1 107 ? -15.585 3.096 -5.554 1.00 92.81 107 MET A O 1
ATOM 866 N N . THR A 1 108 ? -15.669 3.383 -7.776 1.00 94.06 108 THR A N 1
ATOM 867 C CA . THR A 1 108 ? -17.069 3.842 -7.818 1.00 94.06 108 THR A CA 1
ATOM 868 C C . THR A 1 108 ? -18.038 2.683 -8.059 1.00 94.06 108 THR A C 1
ATOM 870 O O . THR A 1 108 ? -19.046 2.530 -7.372 1.00 94.06 108 THR A O 1
ATOM 873 N N . GLU A 1 109 ? -17.718 1.832 -9.030 1.00 95.94 109 GLU A N 1
ATOM 874 C CA . GLU A 1 109 ? -18.617 0.797 -9.532 1.00 95.94 109 GLU A CA 1
ATOM 875 C C . GLU A 1 109 ? -18.676 -0.424 -8.607 1.00 95.94 109 GLU A C 1
ATOM 877 O O . GLU A 1 109 ? -19.730 -1.045 -8.462 1.00 95.94 109 GLU A O 1
ATOM 882 N N . LEU A 1 110 ? -17.561 -0.792 -7.962 1.00 94.44 110 LEU A N 1
ATOM 883 C CA . LEU A 1 110 ? -17.530 -1.959 -7.082 1.00 94.44 110 LEU A CA 1
ATOM 884 C C . LEU A 1 110 ? -18.460 -1.783 -5.865 1.00 94.44 110 LEU A C 1
ATOM 886 O O . LEU A 1 110 ? -19.285 -2.677 -5.656 1.00 94.44 110 LEU A O 1
ATOM 890 N N . PRO A 1 111 ? -18.417 -0.666 -5.104 1.00 91.19 111 PRO A N 1
ATOM 891 C CA . PRO A 1 111 ? -19.381 -0.426 -4.028 1.00 91.19 111 PRO A CA 1
ATOM 892 C C . PRO A 1 111 ? -20.831 -0.396 -4.522 1.00 91.19 111 PRO A C 1
ATOM 894 O O . PRO A 1 111 ? -21.690 -1.030 -3.911 1.00 91.19 111 PRO A O 1
ATOM 897 N N . ALA A 1 112 ? -21.104 0.260 -5.657 1.00 93.12 112 ALA A N 1
ATOM 898 C CA . ALA A 1 112 ? -22.451 0.339 -6.226 1.00 93.12 112 ALA A CA 1
ATOM 899 C C . ALA A 1 112 ? -23.018 -1.051 -6.566 1.00 93.12 112 ALA A C 1
ATOM 901 O O . ALA A 1 112 ? -24.152 -1.378 -6.212 1.00 93.12 112 ALA A O 1
ATOM 902 N N . ARG A 1 113 ? -22.208 -1.920 -7.185 1.00 95.88 113 ARG A N 1
ATOM 903 C CA . ARG A 1 113 ? -22.605 -3.303 -7.497 1.00 95.88 113 ARG A CA 1
ATOM 904 C C . ARG A 1 113 ? -22.771 -4.169 -6.256 1.00 95.88 113 ARG A C 1
ATOM 906 O O . ARG A 1 113 ? -23.681 -4.997 -6.231 1.00 95.88 113 ARG A O 1
ATOM 913 N N . LYS A 1 114 ? -21.908 -4.006 -5.248 1.00 94.56 114 LYS A N 1
ATOM 914 C CA . LYS A 1 114 ? -22.042 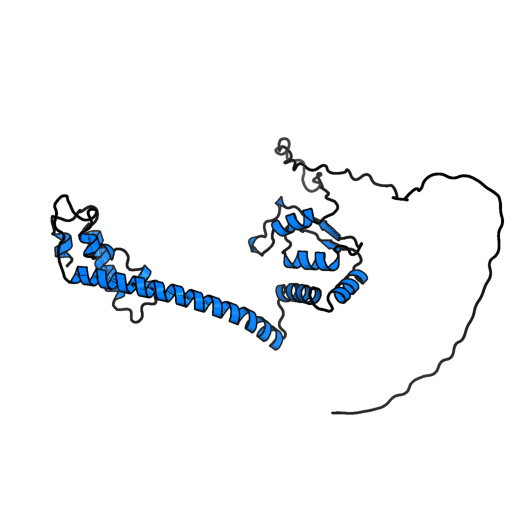-4.695 -3.955 1.00 94.56 114 LYS A CA 1
ATOM 915 C C . LYS A 1 114 ? -23.360 -4.320 -3.277 1.00 94.56 114 LYS A C 1
ATOM 917 O O . LYS A 1 114 ? -24.106 -5.216 -2.892 1.00 94.56 114 LYS A O 1
ATOM 922 N N . ALA A 1 115 ? -23.685 -3.027 -3.231 1.00 90.88 115 ALA A N 1
ATOM 923 C CA . ALA A 1 115 ? -24.931 -2.518 -2.663 1.00 90.88 115 ALA A CA 1
ATOM 924 C C . ALA A 1 115 ? -26.167 -3.048 -3.406 1.00 90.88 115 ALA A C 1
ATOM 926 O O . ALA A 1 115 ? -27.073 -3.586 -2.776 1.00 90.88 115 ALA A O 1
ATOM 927 N N . ALA A 1 116 ? -26.171 -2.992 -4.744 1.00 95.62 116 ALA A N 1
ATOM 928 C CA . ALA A 1 116 ? -27.273 -3.507 -5.562 1.00 95.62 116 ALA A CA 1
ATOM 929 C C . ALA A 1 116 ? -27.517 -5.016 -5.372 1.00 95.62 116 ALA A C 1
ATOM 931 O O . ALA A 1 116 ? -28.638 -5.490 -5.531 1.00 95.62 116 ALA A O 1
ATOM 932 N N . ARG A 1 117 ? -26.469 -5.775 -5.035 1.00 96.25 117 ARG A N 1
ATOM 933 C CA . ARG A 1 117 ? -26.544 -7.219 -4.763 1.00 96.25 117 ARG A CA 1
ATOM 934 C C . ARG A 1 117 ? -26.698 -7.555 -3.280 1.00 96.25 117 ARG A C 1
ATOM 936 O O . ARG A 1 117 ? -26.759 -8.734 -2.957 1.00 96.25 117 ARG A O 1
ATOM 943 N N . GLN A 1 118 ? -26.711 -6.553 -2.400 1.00 92.88 118 GLN A N 1
ATOM 944 C CA . GLN A 1 118 ? -26.699 -6.719 -0.943 1.00 92.88 118 GLN A CA 1
ATOM 945 C C . GLN A 1 118 ? -25.575 -7.645 -0.442 1.00 92.88 118 GLN A C 1
ATOM 947 O O . GLN A 1 118 ? -25.755 -8.420 0.494 1.00 92.88 118 GLN A O 1
ATOM 952 N N . VAL A 1 119 ? -24.397 -7.573 -1.070 1.00 94.00 119 VAL A N 1
ATOM 953 C CA . VAL A 1 119 ? -23.219 -8.354 -0.670 1.00 94.00 119 VAL A CA 1
ATOM 954 C C . VAL A 1 119 ? -22.259 -7.465 0.108 1.00 94.00 119 VAL A C 1
ATOM 956 O O . VAL A 1 119 ? -21.905 -6.380 -0.353 1.00 94.00 119 VAL A O 1
ATOM 959 N N . GLN A 1 120 ? -21.792 -7.962 1.251 1.00 90.75 120 GLN A N 1
ATOM 960 C CA . GLN A 1 120 ? -20.780 -7.316 2.083 1.00 90.75 120 GLN A CA 1
ATOM 961 C C . GLN A 1 120 ? -19.601 -8.264 2.313 1.00 90.75 120 GLN A C 1
ATOM 963 O O . GLN A 1 120 ? -19.775 -9.465 2.513 1.00 90.75 120 GLN A O 1
ATOM 968 N N . SER A 1 121 ? -18.394 -7.712 2.265 1.00 90.94 121 SER A N 1
ATOM 969 C CA . SER A 1 121 ? -17.161 -8.358 2.718 1.00 90.94 121 SER A CA 1
ATOM 970 C C . SER A 1 121 ? -16.773 -7.853 4.108 1.00 90.94 121 SER A C 1
ATOM 972 O O . SER A 1 121 ? -17.286 -6.832 4.560 1.00 90.94 121 SER A O 1
ATOM 974 N N . PHE A 1 122 ? -15.849 -8.542 4.779 1.00 88.94 122 PHE A N 1
ATOM 975 C CA . PHE A 1 122 ? -15.371 -8.130 6.103 1.00 88.94 122 PHE A CA 1
ATOM 976 C C . PHE A 1 122 ? -14.766 -6.716 6.102 1.00 88.94 122 PHE A C 1
ATOM 978 O O . PHE A 1 122 ? -15.066 -5.928 6.995 1.00 88.94 122 PHE A O 1
ATOM 985 N N . ASP A 1 123 ? -14.021 -6.353 5.055 1.00 87.62 123 ASP A N 1
ATOM 986 C CA . ASP A 1 123 ? -13.454 -5.005 4.907 1.00 87.62 123 ASP A CA 1
ATOM 987 C C . ASP A 1 123 ? -14.541 -3.932 4.731 1.00 87.62 123 ASP A C 1
ATOM 989 O O . ASP A 1 123 ? -14.387 -2.794 5.185 1.00 87.62 123 ASP A O 1
ATOM 993 N N . ASP A 1 124 ? -15.673 -4.283 4.103 1.00 90.12 124 ASP A N 1
ATOM 994 C CA . ASP A 1 124 ? -16.794 -3.351 3.949 1.00 90.12 124 ASP A CA 1
ATOM 995 C C . ASP A 1 124 ? -17.406 -3.011 5.315 1.00 90.12 124 ASP A C 1
ATOM 997 O O . ASP A 1 124 ? -17.791 -1.869 5.531 1.00 90.12 124 ASP A O 1
ATOM 1001 N N . LEU A 1 125 ? -17.448 -3.959 6.260 1.00 91.69 125 LEU A N 1
ATOM 1002 C CA . LEU A 1 125 ? -17.979 -3.711 7.606 1.00 91.69 125 LEU A CA 1
ATOM 1003 C C . LEU A 1 125 ? -17.143 -2.663 8.351 1.00 91.69 125 LEU A C 1
ATOM 1005 O O . LEU A 1 125 ? -17.689 -1.715 8.917 1.00 91.69 125 LEU A O 1
ATOM 1009 N N . LEU A 1 126 ? -15.815 -2.803 8.306 1.00 92.19 126 LEU A N 1
ATOM 1010 C CA . LEU A 1 126 ? -14.889 -1.868 8.948 1.00 92.19 126 LEU A CA 1
ATOM 1011 C C . LEU A 1 126 ? -14.948 -0.486 8.290 1.00 92.19 126 LEU A C 1
ATOM 1013 O O . LEU A 1 126 ? -15.086 0.535 8.964 1.00 92.19 126 LEU A O 1
ATOM 1017 N N . THR A 1 127 ? -14.887 -0.437 6.960 1.00 90.31 127 THR A N 1
ATOM 1018 C CA . THR A 1 127 ? -14.890 0.836 6.226 1.00 90.31 127 THR A CA 1
ATOM 1019 C C . THR A 1 127 ? -16.229 1.569 6.326 1.00 90.31 127 THR A C 1
ATOM 1021 O O . THR A 1 127 ? -16.229 2.791 6.479 1.00 90.31 127 THR A O 1
ATOM 1024 N N . GLN A 1 128 ? -17.361 0.856 6.324 1.00 91.00 128 GLN A N 1
ATOM 1025 C CA . GLN A 1 128 ? -18.684 1.452 6.538 1.00 91.00 128 GLN A CA 1
ATOM 1026 C C . GLN A 1 128 ? -18.849 1.986 7.960 1.00 91.00 128 GLN A C 1
ATOM 1028 O O . GLN A 1 128 ? -19.347 3.099 8.117 1.00 91.00 128 GLN A O 1
ATOM 1033 N N . LEU A 1 129 ? -18.396 1.251 8.983 1.00 94.31 129 LEU A N 1
ATOM 1034 C CA . LEU A 1 129 ? -18.423 1.740 10.364 1.00 94.31 129 LEU A CA 1
ATOM 1035 C C . LEU A 1 129 ? -17.557 2.993 10.520 1.00 94.31 129 LEU A C 1
ATOM 1037 O O . LEU A 1 129 ? -18.022 3.992 11.066 1.00 94.31 129 LEU A O 1
ATOM 1041 N N . SER A 1 130 ? -16.331 2.979 9.986 1.00 94.19 130 SER A N 1
ATOM 1042 C CA . SER A 1 130 ? -15.478 4.171 9.990 1.00 94.19 130 SER A CA 1
ATOM 1043 C C . SER A 1 130 ? -16.154 5.347 9.283 1.00 94.19 130 SER A C 1
ATOM 1045 O O . SER A 1 130 ? -16.132 6.451 9.814 1.00 94.19 130 SER A O 1
ATOM 1047 N N . GLY A 1 131 ? -16.765 5.128 8.115 1.00 93.06 131 GLY A N 1
ATOM 1048 C CA . GLY A 1 131 ? -17.470 6.182 7.383 1.00 93.06 131 GLY A CA 1
ATOM 1049 C C . GLY A 1 131 ? -18.695 6.716 8.132 1.00 93.06 131 GLY A C 1
ATOM 1050 O O . GLY A 1 131 ? -18.942 7.919 8.123 1.00 93.06 131 GLY A O 1
ATOM 1051 N N . ALA A 1 132 ? -19.438 5.851 8.826 1.00 94.56 132 ALA A N 1
ATOM 1052 C CA . ALA A 1 132 ? -20.577 6.247 9.650 1.00 94.56 132 ALA A CA 1
ATOM 1053 C C . ALA A 1 132 ? -20.150 7.096 10.859 1.00 94.56 132 ALA A C 1
ATOM 1055 O O . ALA A 1 132 ? -20.828 8.069 11.188 1.00 94.56 132 ALA A O 1
ATOM 1056 N N . LEU A 1 133 ? -19.012 6.768 11.481 1.00 95.12 133 LEU A N 1
ATOM 1057 C CA . LEU A 1 133 ? -18.417 7.546 12.575 1.00 95.12 133 LEU A CA 1
ATOM 1058 C C . LEU A 1 133 ? -17.892 8.917 12.122 1.00 95.12 133 LEU A C 1
ATOM 1060 O O . LEU A 1 133 ? -17.881 9.852 12.919 1.00 95.12 133 LEU A O 1
ATOM 1064 N N . ASP A 1 134 ? -17.483 9.055 10.860 1.00 94.06 134 ASP A N 1
ATOM 1065 C CA . ASP A 1 134 ? -17.084 10.342 10.272 1.00 94.06 134 ASP A CA 1
ATOM 1066 C C . ASP A 1 134 ? -18.281 11.157 9.737 1.00 94.06 134 ASP A C 1
ATOM 1068 O O . ASP A 1 134 ? -18.139 12.333 9.398 1.00 94.06 134 ASP A O 1
ATOM 1072 N N . GLY A 1 135 ? -19.469 10.550 9.663 1.00 93.75 135 GLY A N 1
ATOM 1073 C CA . GLY A 1 135 ? -20.689 11.188 9.182 1.00 93.75 135 GLY A CA 1
ATOM 1074 C C . GLY A 1 135 ? -21.374 12.103 10.211 1.00 93.75 135 GLY A C 1
ATOM 1075 O O . GLY A 1 135 ? -20.996 12.144 11.383 1.00 93.75 135 GLY A O 1
ATOM 1076 N N . PRO A 1 136 ? -22.456 12.803 9.813 1.00 93.62 136 PRO A N 1
ATOM 1077 C CA . PRO A 1 136 ? -23.173 13.749 10.680 1.00 93.62 136 PRO A CA 1
ATOM 1078 C C . PRO A 1 136 ? -23.712 13.137 11.981 1.00 93.62 136 PRO A C 1
ATOM 1080 O O . PRO A 1 136 ? -23.800 13.814 13.001 1.00 93.62 136 PRO A O 1
ATOM 1083 N N . SER A 1 137 ? -24.067 11.850 11.954 1.00 94.19 137 SER A N 1
ATOM 1084 C CA . SER A 1 137 ? -24.568 11.103 13.116 1.00 94.19 137 SER A CA 1
ATOM 1085 C C . SER A 1 137 ? -23.472 10.334 13.860 1.00 94.19 137 SER A C 1
ATOM 1087 O O . SER A 1 137 ? -23.784 9.553 14.758 1.00 94.19 137 SER A O 1
ATOM 1089 N N . GLY A 1 138 ? -22.200 10.544 13.512 1.00 94.69 138 GLY A N 1
ATOM 1090 C CA . GLY A 1 138 ? -21.077 9.784 14.053 1.00 94.69 138 GLY A CA 1
ATOM 1091 C C . GLY A 1 138 ? -20.943 9.893 15.570 1.00 94.69 138 GLY A C 1
ATOM 1092 O O . GLY A 1 138 ? -20.731 8.885 16.239 1.00 94.69 138 GLY A O 1
ATOM 1093 N N . GLN A 1 139 ? -21.174 11.084 16.131 1.00 93.94 139 GLN A N 1
ATOM 1094 C CA . GLN A 1 139 ? -21.135 11.294 17.580 1.00 93.94 139 GLN A CA 1
ATOM 1095 C C . GLN A 1 139 ? -22.234 10.507 18.309 1.00 93.94 139 GLN A C 1
ATOM 1097 O O . GLN A 1 139 ? -21.956 9.855 19.312 1.00 93.94 139 GLN A O 1
ATOM 1102 N N . VAL A 1 140 ? -23.460 10.510 17.775 1.00 96.06 140 VAL A N 1
ATOM 1103 C CA . VAL A 1 140 ? -24.594 9.757 18.342 1.00 96.06 140 VAL A CA 1
ATOM 1104 C C . VAL A 1 140 ? -24.316 8.254 18.292 1.00 96.06 140 VAL A C 1
ATOM 1106 O O . VAL A 1 140 ? -24.578 7.535 19.255 1.00 96.06 140 VAL A O 1
ATOM 1109 N N . LEU A 1 141 ? -23.744 7.774 17.184 1.00 96.50 141 LEU A N 1
ATOM 1110 C CA . LEU A 1 141 ? -23.335 6.379 17.041 1.00 96.50 141 LEU A CA 1
ATOM 1111 C C . LEU A 1 141 ? -22.251 6.007 18.060 1.00 96.50 141 LEU A C 1
ATOM 1113 O O . LEU A 1 141 ? -22.373 4.988 18.738 1.00 96.50 141 LEU A O 1
ATOM 1117 N N . ALA A 1 142 ? -21.222 6.841 18.205 1.00 95.88 142 ALA A N 1
ATOM 1118 C CA . ALA A 1 142 ? -20.150 6.622 19.168 1.00 95.88 142 ALA A CA 1
ATOM 1119 C C . ALA A 1 142 ? -20.680 6.600 20.612 1.00 95.88 142 ALA A C 1
ATOM 1121 O O . ALA A 1 142 ? -20.332 5.704 21.375 1.00 95.88 142 ALA A O 1
ATOM 1122 N N . GLU A 1 143 ? -21.569 7.527 20.980 1.00 95.25 143 GLU A N 1
ATOM 1123 C CA . GLU A 1 143 ? -22.230 7.555 22.293 1.00 95.25 143 GLU A CA 1
ATOM 1124 C C . GLU A 1 143 ? -23.046 6.294 22.557 1.00 95.25 143 GLU A C 1
ATOM 1126 O O . GLU A 1 143 ? -22.965 5.724 23.646 1.00 95.25 143 GLU A O 1
ATOM 1131 N N . LYS A 1 144 ? -23.789 5.818 21.554 1.00 96.56 144 LYS A N 1
ATOM 1132 C CA . LYS A 1 144 ? -24.554 4.579 21.675 1.00 96.56 144 LYS A CA 1
ATOM 1133 C C . LYS A 1 144 ? -23.640 3.374 21.905 1.00 96.56 144 LYS A C 1
ATOM 1135 O O . LYS A 1 144 ? -23.897 2.597 22.820 1.00 96.56 144 LYS A O 1
ATOM 1140 N N . ILE A 1 145 ? -22.554 3.254 21.139 1.00 96.25 145 ILE A N 1
ATOM 1141 C CA . ILE A 1 145 ? -21.571 2.174 21.313 1.00 96.25 145 ILE A CA 1
ATOM 1142 C C . ILE A 1 145 ? -20.945 2.241 22.708 1.00 96.25 145 ILE A C 1
ATOM 1144 O O . ILE A 1 145 ? -20.902 1.234 23.403 1.00 96.25 145 ILE A O 1
ATOM 1148 N N . ARG A 1 146 ? -20.528 3.428 23.153 1.00 95.81 146 ARG A N 1
ATOM 1149 C CA . ARG A 1 146 ? -19.975 3.658 24.496 1.00 95.81 146 ARG A CA 1
ATOM 1150 C C . ARG A 1 146 ? -20.956 3.342 25.625 1.00 95.81 146 ARG A C 1
ATOM 1152 O O . ARG A 1 146 ? -20.536 2.946 26.710 1.00 95.81 146 ARG A O 1
ATOM 1159 N N . SER A 1 147 ? -22.255 3.537 25.401 1.00 95.31 147 SER A N 1
ATOM 1160 C CA . SER A 1 147 ? -23.293 3.163 26.365 1.00 95.31 147 SER A CA 1
ATOM 1161 C C . SER A 1 147 ? -23.432 1.648 26.494 1.00 95.31 147 SER A C 1
ATOM 1163 O O . SER A 1 147 ? -23.694 1.159 27.590 1.00 95.31 147 SER A O 1
ATOM 1165 N N . ASP A 1 148 ? -23.289 0.918 25.388 1.00 96.69 148 ASP A N 1
ATOM 1166 C CA . ASP A 1 148 ? -23.405 -0.543 25.371 1.00 96.69 148 ASP A CA 1
ATOM 1167 C C . ASP A 1 148 ? -22.096 -1.215 25.823 1.00 96.69 148 ASP A C 1
ATOM 1169 O O . ASP A 1 148 ? -22.121 -2.256 26.478 1.00 96.69 148 ASP A O 1
ATOM 1173 N N . TYR A 1 149 ? -20.955 -0.579 25.537 1.00 96.38 149 TYR A N 1
ATOM 1174 C CA . TYR A 1 149 ? -19.605 -1.039 25.859 1.00 96.38 149 TYR A CA 1
ATOM 1175 C C . TYR A 1 149 ? -18.810 0.072 26.564 1.00 96.38 149 TYR A C 1
ATOM 1177 O O . TYR A 1 149 ? -18.040 0.786 25.913 1.00 96.38 149 TYR A O 1
ATOM 1185 N N . PRO A 1 150 ? -18.956 0.219 27.897 1.00 94.19 150 PRO A N 1
ATOM 1186 C CA . PRO A 1 150 ? -18.338 1.311 28.654 1.00 94.19 150 PRO A CA 1
ATOM 1187 C C . PRO A 1 150 ? -16.811 1.264 28.753 1.00 94.19 150 PRO A C 1
ATOM 1189 O O . PRO A 1 150 ? -16.205 2.211 29.242 1.00 94.19 150 PRO A O 1
ATOM 1192 N N . ALA A 1 151 ? -16.202 0.149 28.358 1.00 94.44 151 ALA A N 1
ATOM 1193 C CA . ALA A 1 151 ? -14.767 -0.082 28.346 1.00 94.44 151 ALA A CA 1
ATOM 1194 C C . ALA A 1 151 ? -14.421 -0.989 27.162 1.00 94.44 151 ALA A C 1
ATOM 1196 O O . ALA A 1 151 ? -15.222 -1.858 26.805 1.00 94.44 151 ALA A O 1
ATOM 1197 N N . VAL A 1 152 ? -13.224 -0.833 26.597 1.00 94.62 152 VAL A N 1
ATOM 1198 C CA . VAL A 1 152 ? -12.735 -1.695 25.511 1.00 94.62 152 VAL A CA 1
ATOM 1199 C C . VAL A 1 152 ? -11.344 -2.247 25.818 1.00 94.62 152 VAL A C 1
ATOM 1201 O O . VAL A 1 152 ? -10.483 -1.540 26.340 1.00 94.62 152 VAL A O 1
ATOM 1204 N N . LEU A 1 153 ? -11.135 -3.522 25.486 1.00 94.62 153 LEU A N 1
ATOM 1205 C CA . LEU A 1 153 ? -9.843 -4.202 25.521 1.00 94.62 153 LEU A CA 1
ATOM 1206 C C . LEU A 1 153 ? -9.541 -4.737 24.121 1.00 94.62 153 LEU A C 1
ATOM 1208 O O . LEU A 1 153 ? -10.301 -5.547 23.594 1.00 94.62 153 LEU A O 1
ATOM 1212 N N . ILE A 1 154 ? -8.435 -4.284 23.543 1.00 92.19 154 ILE A N 1
ATOM 1213 C CA . ILE A 1 154 ? -7.952 -4.690 22.227 1.00 92.19 154 ILE A CA 1
ATOM 1214 C C . ILE A 1 154 ? -6.713 -5.547 22.451 1.00 92.19 154 ILE A C 1
ATOM 1216 O O . ILE A 1 154 ? -5.676 -5.033 22.870 1.00 92.19 154 ILE A O 1
ATOM 1220 N N . ASP A 1 155 ? -6.851 -6.849 22.225 1.00 92.00 155 ASP A N 1
ATOM 1221 C CA . ASP A 1 155 ? -5.740 -7.800 22.261 1.00 92.00 155 ASP A CA 1
ATOM 1222 C C . ASP A 1 155 ? -5.067 -7.898 20.884 1.00 92.00 155 ASP A C 1
ATOM 1224 O O . ASP A 1 155 ? -5.656 -7.502 19.876 1.00 92.00 155 ASP A O 1
ATOM 1228 N N . GLU A 1 156 ? -3.839 -8.414 20.845 1.00 90.56 156 GLU A N 1
ATOM 1229 C CA . GLU A 1 156 ? -3.016 -8.541 19.632 1.00 90.56 156 GLU A CA 1
ATOM 1230 C C . GLU A 1 156 ? -2.922 -7.235 18.818 1.00 90.56 156 GLU A C 1
ATOM 1232 O O . GLU A 1 156 ? -2.950 -7.211 17.585 1.00 90.56 156 GLU A O 1
ATOM 1237 N N . PHE A 1 157 ? -2.800 -6.105 19.517 1.00 88.00 157 PHE A N 1
ATOM 1238 C CA . PHE A 1 157 ? -2.864 -4.776 18.917 1.00 88.00 157 PHE A CA 1
ATOM 1239 C C . PHE A 1 157 ? -1.775 -4.530 17.853 1.00 88.00 157 PHE A C 1
ATOM 1241 O O . PHE A 1 157 ? -1.957 -3.718 16.947 1.00 88.00 157 PHE A O 1
ATOM 1248 N N . GLN A 1 158 ? -0.661 -5.268 17.898 1.00 82.94 158 GLN A N 1
ATOM 1249 C CA . GLN A 1 158 ? 0.373 -5.218 16.860 1.00 82.94 158 GLN A CA 1
ATOM 1250 C C . GLN A 1 158 ? -0.114 -5.653 15.465 1.00 82.94 158 GLN A C 1
ATOM 1252 O O . GLN A 1 158 ? 0.506 -5.274 14.473 1.00 82.94 158 GLN A O 1
ATOM 1257 N N . ASP A 1 159 ? -1.202 -6.426 15.386 1.00 84.12 159 ASP A N 1
ATOM 1258 C CA . ASP A 1 159 ? -1.790 -6.917 14.134 1.00 84.12 159 ASP A CA 1
ATOM 1259 C C . ASP A 1 159 ? -2.993 -6.069 13.669 1.00 84.12 159 ASP A C 1
ATOM 1261 O O . ASP A 1 159 ? -3.707 -6.441 12.736 1.00 84.12 159 ASP A O 1
ATOM 1265 N N . THR A 1 160 ? -3.212 -4.908 14.294 1.00 83.69 160 THR A N 1
ATOM 1266 C CA . THR A 1 160 ? -4.309 -3.986 13.963 1.00 83.69 160 THR A CA 1
ATOM 1267 C C . THR A 1 160 ? -3.967 -3.122 12.744 1.00 83.69 160 THR A C 1
ATOM 1269 O O . THR A 1 160 ? -2.841 -2.637 12.592 1.00 83.69 160 THR A O 1
ATOM 1272 N N . ASP A 1 161 ? -4.949 -2.900 11.867 1.00 85.75 161 ASP A N 1
ATOM 1273 C CA . ASP A 1 161 ? -4.822 -1.993 10.721 1.00 85.75 161 ASP A CA 1
ATOM 1274 C C . ASP A 1 161 ? -5.219 -0.535 11.073 1.00 85.75 161 ASP A C 1
ATOM 1276 O O . ASP A 1 161 ? -5.934 -0.294 12.056 1.00 85.75 161 ASP A O 1
ATOM 1280 N N . PRO A 1 162 ? -4.805 0.469 10.273 1.00 87.06 162 PRO A N 1
ATOM 1281 C CA . PRO A 1 162 ? -5.108 1.873 10.557 1.00 87.06 162 PRO A CA 1
ATOM 1282 C C . PRO A 1 162 ? -6.608 2.215 10.639 1.00 87.06 162 PRO A C 1
ATOM 1284 O O . PRO A 1 162 ? -6.989 3.148 11.351 1.00 87.06 162 PRO A O 1
ATOM 1287 N N . VAL A 1 163 ? -7.476 1.508 9.904 1.00 89.56 163 VAL A N 1
ATOM 1288 C CA . VAL A 1 163 ? -8.931 1.736 9.924 1.00 89.56 163 VAL A CA 1
ATOM 1289 C C . VAL A 1 163 ? -9.516 1.244 11.241 1.00 89.56 163 VAL A C 1
ATOM 1291 O O . VAL A 1 163 ? -10.290 1.972 11.861 1.00 89.56 163 VAL A O 1
ATOM 1294 N N . GLN A 1 164 ? -9.114 0.059 11.703 1.00 90.88 164 GLN A N 1
ATOM 1295 C CA . GLN A 1 164 ? -9.532 -0.472 13.004 1.00 90.88 164 GLN A CA 1
ATOM 1296 C C . GLN A 1 164 ? -9.123 0.451 14.152 1.00 90.88 164 GLN A C 1
ATOM 1298 O O . GLN A 1 164 ? -9.969 0.820 14.968 1.00 90.88 164 GLN A O 1
ATOM 1303 N N . TYR A 1 165 ? -7.860 0.893 14.185 1.00 90.38 165 TYR A N 1
ATOM 1304 C CA . TYR A 1 165 ? -7.411 1.828 15.219 1.00 90.38 165 TYR A CA 1
ATOM 1305 C C . TYR A 1 165 ? -8.217 3.132 15.193 1.00 90.38 165 TYR A C 1
ATOM 1307 O O . TYR A 1 165 ? -8.688 3.587 16.235 1.00 90.38 165 TYR A O 1
ATOM 1315 N N . ARG A 1 166 ? -8.465 3.697 14.003 1.00 90.81 166 ARG A N 1
ATOM 1316 C CA . ARG A 1 166 ? -9.262 4.923 13.860 1.00 90.81 166 ARG A CA 1
ATOM 1317 C C . ARG A 1 166 ? -10.687 4.766 14.391 1.00 90.81 166 ARG A C 1
ATOM 1319 O O . ARG A 1 166 ? -11.199 5.712 14.985 1.00 90.81 166 ARG A O 1
ATOM 1326 N N . ILE A 1 167 ? -11.323 3.610 14.195 1.00 94.38 167 ILE A N 1
ATOM 1327 C CA . ILE A 1 167 ? -12.661 3.323 14.736 1.00 94.38 167 ILE A CA 1
ATOM 1328 C C . ILE A 1 167 ? -12.636 3.403 16.264 1.00 94.38 167 ILE A C 1
ATOM 1330 O O . ILE A 1 167 ? -13.415 4.157 16.846 1.00 94.38 167 ILE A O 1
ATOM 1334 N N . PHE A 1 168 ? -11.719 2.683 16.914 1.00 93.75 168 PHE A N 1
ATOM 1335 C CA . PHE A 1 168 ? -11.621 2.696 18.374 1.00 93.75 168 PHE A CA 1
ATOM 1336 C C . PHE A 1 168 ? -11.255 4.074 18.915 1.00 93.75 168 PHE A C 1
ATOM 1338 O O . PHE A 1 168 ? -11.883 4.535 19.864 1.00 93.75 168 PHE A O 1
ATOM 1345 N N . TRP A 1 169 ? -10.320 4.765 18.267 1.00 90.69 169 TRP A N 1
ATOM 1346 C CA . TRP A 1 169 ? -9.948 6.130 18.618 1.00 90.69 169 TRP A CA 1
ATOM 1347 C C . TRP A 1 169 ? -11.150 7.079 18.529 1.00 90.69 169 TRP A C 1
ATOM 1349 O O . TRP A 1 169 ? -11.457 7.779 19.486 1.00 90.69 169 TRP A O 1
ATOM 1359 N N . LYS A 1 170 ? -11.923 7.050 17.436 1.00 92.31 170 LYS A N 1
ATOM 1360 C CA . LYS A 1 170 ? -13.137 7.876 17.296 1.00 92.31 170 LYS A CA 1
ATOM 1361 C C . LYS A 1 170 ? -14.197 7.574 18.352 1.00 92.31 170 LYS A C 1
ATOM 1363 O O . LYS A 1 170 ? -14.921 8.481 18.758 1.00 92.31 170 LYS A O 1
ATOM 1368 N N . ILE A 1 171 ? -14.320 6.315 18.764 1.00 94.69 171 ILE A N 1
ATOM 1369 C CA . ILE A 1 171 ? -15.322 5.913 19.749 1.00 94.69 171 ILE A CA 1
ATOM 1370 C C . ILE A 1 171 ? -14.862 6.255 21.165 1.00 94.69 171 ILE A C 1
ATOM 1372 O O . ILE A 1 171 ? -15.665 6.779 21.923 1.00 94.69 171 ILE A O 1
ATOM 1376 N N . TYR A 1 172 ? -13.617 5.989 21.549 1.00 92.94 172 TYR A N 1
ATOM 1377 C CA . TYR A 1 172 ? -13.208 6.022 22.958 1.00 92.94 172 TYR A CA 1
ATOM 1378 C C . TYR A 1 172 ? -12.299 7.195 23.328 1.00 92.94 172 TYR A C 1
ATOM 1380 O O . TYR A 1 172 ? -12.296 7.601 24.494 1.00 92.94 172 TYR A O 1
ATOM 1388 N N . GLN A 1 173 ? -11.580 7.794 22.376 1.00 84.50 173 GLN A N 1
ATOM 1389 C CA . GLN A 1 173 ? -10.657 8.885 22.680 1.00 84.50 173 GLN A CA 1
ATOM 1390 C C . GLN A 1 173 ? -11.397 10.078 23.299 1.00 84.50 173 GLN A C 1
ATOM 1392 O O . GLN A 1 173 ? -12.455 10.489 22.822 1.00 84.50 173 GLN A O 1
ATOM 1397 N N . CYS A 1 174 ? -10.832 10.643 24.370 1.00 79.81 174 CYS A N 1
ATOM 1398 C CA . CYS A 1 174 ? -11.374 11.800 25.096 1.00 79.81 174 CYS A CA 1
ATOM 1399 C C . CYS A 1 174 ? -12.801 11.616 25.654 1.00 79.81 174 CYS A C 1
ATOM 1401 O O . CYS A 1 174 ? -13.414 12.584 26.098 1.00 79.81 174 CYS A O 1
ATOM 1403 N N . SER A 1 175 ? -13.335 10.392 25.664 1.00 86.75 175 SER A N 1
ATOM 1404 C CA . SER A 1 175 ? -14.667 10.103 26.210 1.00 86.75 175 SER A CA 1
ATOM 1405 C C . SER A 1 175 ? -14.681 9.951 27.736 1.00 86.75 175 SER A C 1
ATOM 1407 O O . SER A 1 175 ? -15.750 9.895 28.340 1.00 86.75 175 SER A O 1
ATOM 1409 N N . GLY A 1 176 ? -13.501 9.842 28.356 1.00 86.00 176 GLY A N 1
ATOM 1410 C CA . GLY A 1 176 ? -13.338 9.476 29.765 1.00 86.00 176 GLY A CA 1
ATOM 1411 C C . GLY A 1 176 ? -13.571 7.987 30.052 1.00 86.00 176 GLY A C 1
ATOM 1412 O O . GLY A 1 176 ? -13.415 7.562 31.194 1.00 86.00 176 GLY A O 1
ATOM 1413 N N . GLN A 1 177 ? -13.929 7.188 29.041 1.00 91.19 177 GLN A N 1
ATOM 1414 C CA . GLN A 1 177 ? -14.046 5.738 29.163 1.00 91.19 177 GLN A CA 1
ATOM 1415 C C . GLN A 1 177 ? -12.702 5.043 28.908 1.00 91.19 177 GLN A C 1
ATOM 1417 O O . GLN A 1 177 ? -11.934 5.486 28.051 1.00 91.19 177 GLN A O 1
ATOM 1422 N N . PRO A 1 178 ? -12.408 3.945 29.623 1.00 91.81 178 PRO A N 1
ATOM 1423 C CA . PRO A 1 178 ? -11.129 3.263 29.503 1.00 91.81 178 PRO A CA 1
ATOM 1424 C C . PRO A 1 178 ? -11.007 2.464 28.195 1.00 91.81 178 PRO A C 1
ATOM 1426 O O . PRO A 1 178 ? -11.882 1.673 27.833 1.00 91.81 178 PRO A O 1
ATOM 1429 N N . MET A 1 179 ? -9.860 2.630 27.536 1.00 92.38 179 MET A N 1
ATOM 1430 C CA . MET A 1 179 ? -9.434 1.884 26.354 1.00 92.38 179 MET A CA 1
ATOM 1431 C C . MET A 1 179 ? -8.078 1.236 26.636 1.00 92.38 179 MET A C 1
ATOM 1433 O O . MET A 1 179 ? -7.086 1.922 26.873 1.00 92.38 179 MET A O 1
ATOM 1437 N N . PHE A 1 180 ? -8.039 -0.093 26.609 1.00 91.75 180 PHE A N 1
ATOM 1438 C CA . PHE A 1 180 ? -6.831 -0.878 26.836 1.00 91.75 180 PHE A CA 1
ATOM 1439 C C . PHE A 1 180 ? -6.368 -1.508 25.526 1.00 91.75 180 PHE A C 1
ATOM 1441 O O . PHE A 1 180 ? -7.148 -2.163 24.842 1.00 91.75 180 PHE A O 1
ATOM 1448 N N . MET 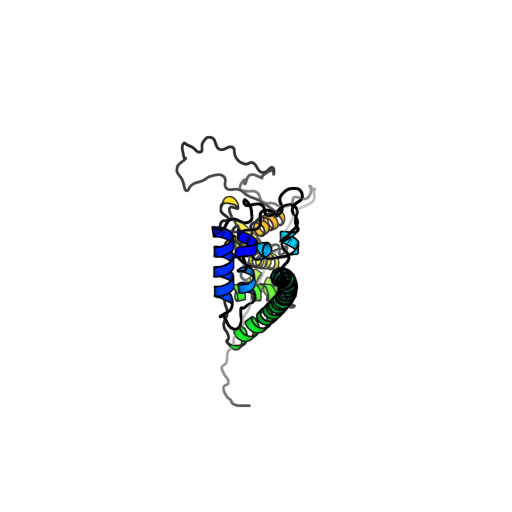A 1 181 ? -5.090 -1.335 25.200 1.00 91.81 181 MET A N 1
ATOM 1449 C CA . MET A 1 181 ? -4.444 -1.944 24.037 1.00 91.81 181 MET A CA 1
ATOM 1450 C C . MET A 1 181 ? -3.312 -2.842 24.525 1.00 91.81 181 MET A C 1
ATOM 1452 O O . MET A 1 181 ? -2.410 -2.382 25.228 1.00 91.81 181 MET A O 1
ATOM 1456 N N . VAL A 1 182 ? -3.367 -4.121 24.172 1.00 90.56 182 VAL A N 1
ATOM 1457 C CA . VAL A 1 182 ? -2.391 -5.142 24.552 1.00 90.56 182 VAL A CA 1
ATOM 1458 C C . VAL A 1 182 ? -1.790 -5.717 23.281 1.00 90.56 182 VAL A C 1
ATOM 1460 O O . VAL A 1 182 ? -2.507 -6.042 22.342 1.00 90.56 182 VAL A O 1
ATOM 1463 N N . GLY A 1 183 ? -0.465 -5.817 23.233 1.00 88.06 183 GLY A N 1
ATOM 1464 C CA . GLY A 1 183 ? 0.229 -6.392 22.090 1.00 88.06 183 GLY A CA 1
ATOM 1465 C C . GLY A 1 183 ? 1.742 -6.430 22.270 1.00 88.06 183 GLY A C 1
ATOM 1466 O O . GLY A 1 183 ? 2.291 -5.802 23.181 1.00 88.06 183 GLY A O 1
ATOM 1467 N N . ASP A 1 184 ? 2.418 -7.160 21.386 1.00 84.81 184 ASP A N 1
ATOM 1468 C CA . ASP A 1 184 ? 3.879 -7.247 21.324 1.00 84.81 184 ASP A CA 1
ATOM 1469 C C . ASP A 1 184 ? 4.378 -6.838 19.929 1.00 84.81 184 ASP A C 1
ATOM 1471 O O . ASP A 1 184 ? 4.222 -7.596 18.968 1.00 84.81 184 ASP A O 1
ATOM 1475 N N . PRO A 1 185 ? 5.048 -5.679 19.778 1.00 79.81 185 PRO A N 1
ATOM 1476 C CA . PRO A 1 185 ? 5.532 -5.230 18.477 1.00 79.81 185 PRO A CA 1
ATOM 1477 C C . PRO A 1 185 ? 6.588 -6.169 17.878 1.00 79.81 185 PRO A C 1
ATOM 1479 O O . PRO A 1 185 ? 6.796 -6.150 16.667 1.00 79.81 185 PRO A O 1
ATOM 1482 N N . LYS A 1 186 ? 7.253 -7.012 18.685 1.00 81.88 186 LYS A N 1
ATOM 1483 C CA . LYS A 1 186 ? 8.198 -8.021 18.176 1.00 81.88 186 LYS A CA 1
ATOM 1484 C C . LYS A 1 186 ? 7.498 -9.170 17.447 1.00 81.88 186 LYS A C 1
ATOM 1486 O O . LYS A 1 186 ? 8.166 -9.908 16.727 1.00 81.88 186 LYS A O 1
ATOM 1491 N N . GLN A 1 187 ? 6.187 -9.322 17.630 1.00 79.75 187 GLN A N 1
ATOM 1492 C CA . GLN A 1 187 ? 5.371 -10.369 17.016 1.00 79.75 187 GLN A CA 1
ATOM 1493 C C . GLN A 1 187 ? 4.556 -9.871 15.815 1.00 79.75 187 GLN A C 1
ATOM 1495 O O . GLN A 1 187 ? 3.814 -10.653 15.229 1.00 79.75 187 GLN A O 1
ATOM 1500 N N . ALA A 1 188 ? 4.733 -8.614 15.393 1.00 80.75 188 ALA A N 1
ATOM 1501 C CA . ALA A 1 188 ? 4.074 -8.047 14.217 1.00 80.75 188 ALA A CA 1
ATOM 1502 C C . ALA A 1 188 ? 4.582 -8.702 12.914 1.00 80.75 188 ALA A C 1
ATOM 1504 O O . ALA A 1 188 ? 5.510 -8.212 12.265 1.00 80.75 188 ALA A O 1
ATOM 1505 N N . ILE A 1 189 ? 3.986 -9.833 12.528 1.00 78.31 189 ILE A N 1
ATOM 1506 C CA . ILE A 1 189 ? 4.358 -10.608 11.329 1.00 78.31 189 ILE A CA 1
ATOM 1507 C C . ILE A 1 189 ? 3.312 -10.526 10.205 1.00 78.31 189 ILE A C 1
ATOM 1509 O O . ILE A 1 189 ? 3.554 -11.024 9.104 1.00 78.31 189 ILE A O 1
ATOM 1513 N N . TYR A 1 190 ? 2.170 -9.870 10.440 1.00 76.94 190 TYR A N 1
ATOM 1514 C CA . TYR A 1 190 ? 1.043 -9.799 9.501 1.00 76.94 190 TYR A CA 1
ATOM 1515 C C . TYR A 1 190 ? 1.017 -8.549 8.604 1.00 76.94 190 TYR A C 1
ATOM 1517 O O . TYR A 1 190 ? -0.021 -8.215 8.029 1.00 76.94 190 TYR A O 1
ATOM 1525 N N . SER A 1 191 ? 2.160 -7.889 8.384 1.00 74.81 191 SER A N 1
ATOM 1526 C CA . SER A 1 191 ? 2.241 -6.675 7.548 1.00 74.81 191 SER A CA 1
ATOM 1527 C C . SER A 1 191 ? 1.744 -6.869 6.108 1.00 74.81 191 SER A C 1
ATOM 1529 O O . SER A 1 191 ? 1.198 -5.952 5.497 1.00 74.81 191 SER A O 1
ATOM 1531 N N . PHE A 1 192 ? 1.834 -8.090 5.571 1.00 75.00 192 PHE A N 1
ATOM 1532 C CA . PHE A 1 192 ? 1.308 -8.440 4.246 1.00 75.00 192 PHE A CA 1
ATOM 1533 C C . PHE A 1 192 ? -0.231 -8.408 4.147 1.00 75.00 192 PHE A C 1
ATOM 1535 O O . PHE A 1 192 ? -0.761 -8.428 3.037 1.00 75.00 192 PHE A O 1
ATOM 1542 N N . ARG A 1 193 ? -0.951 -8.370 5.278 1.00 67.44 193 ARG A N 1
ATOM 1543 C CA . ARG A 1 193 ? -2.417 -8.221 5.347 1.00 67.44 193 ARG A CA 1
ATOM 1544 C C . ARG A 1 193 ? -2.880 -6.797 5.658 1.00 67.44 193 ARG A C 1
ATOM 1546 O O . ARG A 1 193 ? -4.077 -6.582 5.778 1.00 67.44 193 ARG A O 1
ATOM 1553 N N . GLY A 1 194 ? -1.960 -5.836 5.750 1.00 67.38 194 GLY A N 1
ATOM 1554 C CA . GLY A 1 194 ? -2.291 -4.436 6.028 1.00 67.38 194 GLY A CA 1
ATOM 1555 C C . GLY A 1 194 ? -2.245 -4.046 7.507 1.00 67.38 194 GLY A C 1
ATOM 1556 O O . GLY A 1 194 ? -2.517 -2.888 7.812 1.00 67.38 194 GLY A O 1
ATOM 1557 N N . ALA A 1 195 ? -1.857 -4.963 8.404 1.00 72.75 195 ALA A N 1
ATOM 1558 C CA . ALA A 1 195 ? -1.448 -4.598 9.757 1.00 72.75 195 ALA A CA 1
ATOM 1559 C C . ALA A 1 195 ? -0.232 -3.667 9.685 1.00 72.75 195 ALA A C 1
ATOM 1561 O O . ALA A 1 195 ? 0.709 -3.923 8.925 1.00 72.75 195 ALA A O 1
ATOM 1562 N N . ASP A 1 196 ? -0.254 -2.588 10.461 1.00 76.44 196 ASP A N 1
ATOM 1563 C CA . ASP A 1 196 ? 0.754 -1.543 10.358 1.00 76.44 196 ASP A CA 1
ATOM 1564 C C . ASP A 1 196 ? 1.400 -1.247 11.712 1.00 76.44 196 ASP A C 1
ATOM 1566 O O . ASP A 1 196 ? 0.786 -0.689 12.621 1.00 76.44 196 ASP A O 1
ATOM 1570 N N . VAL A 1 197 ? 2.696 -1.550 11.820 1.00 72.12 197 VAL A N 1
ATOM 1571 C CA . VAL A 1 197 ? 3.498 -1.230 13.007 1.00 72.12 197 VAL A CA 1
ATOM 1572 C C . VAL A 1 197 ? 3.510 0.275 13.304 1.00 72.12 197 VAL A C 1
ATOM 1574 O O . VAL A 1 197 ? 3.639 0.667 14.463 1.00 72.12 197 VAL A O 1
ATOM 1577 N N . PHE A 1 198 ? 3.328 1.142 12.300 1.00 75.62 198 PHE A N 1
ATOM 1578 C CA . PHE A 1 198 ? 3.201 2.582 12.531 1.00 75.62 198 PHE A CA 1
ATOM 1579 C C . PHE A 1 198 ? 1.898 2.939 13.252 1.00 75.62 198 PHE A C 1
ATOM 1581 O O . PHE A 1 198 ? 1.905 3.866 14.061 1.00 75.62 198 PHE A O 1
ATOM 1588 N N . THR A 1 199 ? 0.821 2.174 13.047 1.00 77.88 199 THR A N 1
ATOM 1589 C CA . THR A 1 199 ? -0.430 2.323 13.810 1.00 77.88 199 THR A CA 1
ATOM 1590 C C . THR A 1 199 ? -0.192 2.013 15.2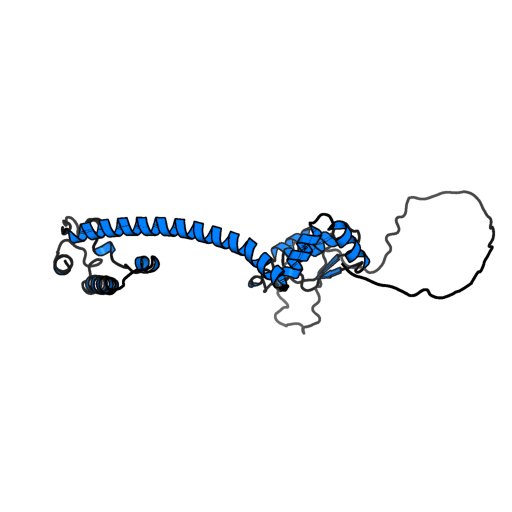84 1.00 77.88 199 THR A C 1
ATOM 1592 O O . THR A 1 199 ? -0.574 2.801 16.146 1.00 77.88 199 THR A O 1
ATOM 1595 N N . TYR A 1 200 ? 0.545 0.937 15.577 1.00 78.31 200 TYR A N 1
ATOM 1596 C CA . TYR A 1 200 ? 0.957 0.609 16.943 1.00 78.31 200 TYR A CA 1
ATOM 1597 C C . TYR A 1 200 ? 1.792 1.730 17.586 1.00 78.31 200 TYR A C 1
ATOM 1599 O O . TYR A 1 200 ? 1.562 2.120 18.732 1.00 78.31 200 TYR A O 1
ATOM 1607 N N . LEU A 1 201 ? 2.770 2.271 16.849 1.00 76.25 201 LEU A N 1
ATOM 1608 C CA . LEU A 1 201 ? 3.630 3.348 17.344 1.00 76.25 201 LEU A CA 1
ATOM 1609 C C . LEU A 1 201 ? 2.861 4.652 17.585 1.00 76.25 201 LEU A C 1
ATOM 1611 O O . LEU A 1 201 ? 3.123 5.309 18.590 1.00 76.25 201 LEU A O 1
ATOM 1615 N N . GLY A 1 202 ? 1.927 5.010 16.699 1.00 79.06 202 GLY A N 1
ATOM 1616 C CA . GLY A 1 202 ? 1.061 6.179 16.864 1.00 79.06 202 GLY A CA 1
ATOM 1617 C C . GLY A 1 202 ? 0.161 6.041 18.088 1.00 79.06 202 GLY A C 1
ATOM 1618 O O . GLY A 1 202 ? 0.180 6.887 18.973 1.00 79.06 202 GLY A O 1
ATOM 1619 N N . ALA A 1 203 ? -0.515 4.905 18.222 1.00 79.62 203 ALA A N 1
ATOM 1620 C CA . ALA A 1 203 ? -1.370 4.630 19.371 1.00 79.62 203 ALA A CA 1
ATOM 1621 C C . ALA A 1 203 ? -0.623 4.615 20.709 1.00 79.62 203 ALA A C 1
ATOM 1623 O O . ALA A 1 203 ? -1.145 5.053 21.730 1.00 79.62 203 ALA A O 1
ATOM 1624 N N . ARG A 1 204 ? 0.634 4.162 20.714 1.00 81.38 204 ARG A N 1
ATOM 1625 C CA . ARG A 1 204 ? 1.495 4.248 21.896 1.00 81.38 204 ARG A CA 1
ATOM 1626 C C . ARG A 1 204 ? 1.837 5.693 22.279 1.00 81.38 204 ARG A C 1
ATOM 1628 O O . ARG A 1 204 ? 2.088 5.940 23.453 1.00 81.38 204 ARG A O 1
ATOM 1635 N N . GLN A 1 205 ? 1.902 6.616 21.319 1.00 81.38 205 GLN A N 1
ATOM 1636 C CA . GLN A 1 205 ? 2.087 8.045 21.599 1.00 81.38 205 GLN A CA 1
ATOM 1637 C C . GLN A 1 205 ? 0.796 8.689 22.116 1.00 81.38 205 GLN A C 1
ATOM 1639 O O . GLN A 1 205 ? 0.868 9.564 22.972 1.00 81.38 205 GLN A O 1
ATOM 1644 N N . ASP A 1 206 ? -0.358 8.229 21.628 1.00 83.12 206 ASP A N 1
ATOM 1645 C CA . ASP A 1 206 ? -1.678 8.708 22.054 1.00 83.12 206 ASP A CA 1
ATOM 1646 C C . ASP A 1 206 ? -2.093 8.175 23.441 1.00 83.12 206 ASP A C 1
ATOM 1648 O O . ASP A 1 206 ? -2.956 8.755 24.102 1.00 83.12 206 ASP A O 1
ATOM 1652 N N . ALA A 1 207 ? -1.493 7.068 23.890 1.00 82.50 207 ALA A N 1
ATOM 1653 C CA . ALA A 1 207 ? -1.799 6.434 25.166 1.00 82.50 207 ALA A CA 1
ATOM 1654 C C . ALA A 1 207 ? -1.243 7.222 26.365 1.00 82.50 207 ALA A C 1
ATOM 1656 O O . ALA A 1 207 ? -0.060 7.553 26.427 1.00 82.50 207 ALA A O 1
ATOM 1657 N N . GLU A 1 208 ? -2.082 7.426 27.385 1.00 81.00 208 GLU A N 1
ATOM 1658 C CA . GLU A 1 208 ? -1.693 8.115 28.625 1.00 81.00 208 GLU A CA 1
ATOM 1659 C C . GLU A 1 208 ? -0.657 7.332 29.447 1.00 81.00 208 GLU A C 1
ATOM 1661 O O . GLU A 1 208 ? 0.173 7.916 30.143 1.00 81.00 208 GLU A O 1
ATOM 1666 N N . CYS A 1 209 ? -0.710 5.998 29.394 1.00 83.69 209 CYS A N 1
ATOM 1667 C CA . CYS A 1 209 ? 0.123 5.105 30.193 1.00 83.69 209 CYS A CA 1
ATOM 1668 C C . CYS A 1 209 ? 0.624 3.923 29.356 1.00 83.69 209 CYS A C 1
ATOM 1670 O O . CYS A 1 209 ? -0.109 3.360 28.546 1.00 83.69 209 CYS A O 1
ATOM 1672 N N . GLY A 1 210 ? 1.869 3.504 29.601 1.00 84.69 210 GLY A N 1
ATOM 1673 C CA . GLY A 1 210 ? 2.469 2.317 28.994 1.00 84.69 210 GLY A CA 1
ATOM 1674 C C . GLY A 1 210 ? 2.934 1.325 30.055 1.00 84.69 210 GLY A C 1
ATOM 1675 O O . GLY A 1 210 ? 3.601 1.710 31.014 1.00 84.69 210 GLY A O 1
ATOM 1676 N N . TYR A 1 211 ? 2.622 0.045 29.856 1.00 86.25 211 TYR A N 1
ATOM 1677 C CA . TYR A 1 211 ? 2.998 -1.043 30.761 1.00 86.25 211 TYR A CA 1
ATOM 1678 C C . TYR A 1 211 ? 3.765 -2.133 30.007 1.00 86.25 211 TYR A C 1
ATOM 1680 O O . TYR A 1 211 ? 3.704 -2.231 28.783 1.00 86.25 211 TYR A O 1
ATOM 1688 N N . THR A 1 212 ? 4.536 -2.948 30.725 1.00 85.81 212 THR A N 1
ATOM 1689 C CA . THR A 1 212 ? 5.283 -4.071 30.142 1.00 85.81 212 THR A CA 1
ATOM 1690 C C . THR A 1 212 ? 5.208 -5.266 31.078 1.00 85.81 212 THR A C 1
ATOM 1692 O O . THR A 1 212 ? 5.414 -5.123 32.281 1.00 85.81 212 THR A O 1
ATOM 1695 N N . LEU A 1 213 ? 4.915 -6.436 30.512 1.00 86.81 213 LEU A N 1
ATOM 1696 C CA . LEU A 1 213 ? 4.977 -7.717 31.207 1.00 86.81 213 LEU A CA 1
ATOM 1697 C C . LEU A 1 213 ? 6.355 -8.328 30.939 1.00 86.81 213 LEU A C 1
ATOM 1699 O O . LEU A 1 213 ? 6.647 -8.752 29.825 1.00 86.81 213 LEU A O 1
ATOM 1703 N N . ASP A 1 214 ? 7.226 -8.311 31.943 1.00 86.06 214 ASP A N 1
ATOM 1704 C CA . ASP A 1 214 ? 8.614 -8.781 31.851 1.00 86.06 214 ASP A CA 1
ATOM 1705 C C . ASP A 1 214 ? 8.767 -10.275 32.169 1.00 86.06 214 ASP A C 1
ATOM 1707 O O . ASP A 1 214 ? 9.737 -10.912 31.754 1.00 86.06 214 ASP A O 1
ATOM 1711 N N . GLN A 1 215 ? 7.799 -10.850 32.881 1.00 84.38 215 GLN A N 1
ATOM 1712 C CA . GLN A 1 215 ? 7.836 -12.242 33.296 1.00 84.38 215 GLN A CA 1
ATOM 1713 C C . GLN A 1 215 ? 7.140 -13.167 32.292 1.00 84.38 215 GLN A C 1
ATOM 1715 O O . GLN A 1 215 ? 5.928 -13.107 32.085 1.00 84.38 215 GLN A O 1
ATOM 1720 N N . ASN A 1 216 ? 7.915 -14.084 31.709 1.00 83.81 216 ASN A N 1
ATOM 1721 C CA . ASN A 1 216 ? 7.392 -15.163 30.878 1.00 83.81 216 ASN A CA 1
ATOM 1722 C C . ASN A 1 216 ? 7.008 -16.369 31.750 1.00 83.81 216 ASN A C 1
ATOM 1724 O O . ASN A 1 216 ? 7.863 -16.984 32.383 1.00 83.81 216 ASN A O 1
ATOM 1728 N N . TRP A 1 217 ? 5.723 -16.723 31.738 1.00 87.00 217 TRP A N 1
ATOM 1729 C CA . TRP A 1 217 ? 5.171 -17.880 32.452 1.00 87.00 217 TRP A CA 1
ATOM 1730 C C . TRP A 1 217 ? 4.892 -19.094 31.551 1.00 87.00 217 TRP A C 1
ATOM 1732 O O . TRP A 1 217 ? 4.523 -20.154 32.048 1.00 87.00 217 TRP A O 1
ATOM 1742 N N . ARG A 1 218 ? 5.035 -18.954 30.226 1.00 81.06 218 ARG A N 1
ATOM 1743 C CA . ARG A 1 218 ? 4.718 -20.005 29.241 1.00 81.06 218 ARG A CA 1
ATOM 1744 C C . ARG A 1 218 ? 5.893 -20.937 28.948 1.00 81.06 218 ARG A C 1
ATOM 1746 O O . ARG A 1 218 ? 5.686 -22.002 28.374 1.00 81.06 218 ARG A O 1
ATOM 1753 N N . SER A 1 219 ? 7.118 -20.550 29.295 1.00 83.00 219 SER A N 1
ATOM 1754 C CA . SER A 1 219 ? 8.330 -21.293 28.939 1.00 83.00 219 SER A CA 1
ATOM 1755 C C . SER A 1 219 ? 9.187 -21.581 30.165 1.00 83.00 219 SER A C 1
ATOM 1757 O O . SER A 1 219 ? 9.314 -20.747 31.058 1.00 83.00 219 SER A O 1
ATOM 1759 N N . THR A 1 220 ? 9.813 -22.758 30.200 1.00 77.81 220 THR A N 1
ATOM 1760 C CA . THR A 1 220 ? 10.896 -23.027 31.151 1.00 77.81 220 THR A CA 1
ATOM 1761 C C . THR A 1 220 ? 12.084 -22.112 30.844 1.00 77.81 220 THR A C 1
ATOM 1763 O O . THR A 1 220 ? 12.323 -21.846 29.663 1.00 77.81 220 THR A O 1
ATOM 1766 N N . PRO A 1 221 ? 12.849 -21.657 31.853 1.00 72.50 221 PRO A N 1
ATOM 1767 C CA . PRO A 1 221 ? 14.015 -20.809 31.624 1.00 72.50 221 PRO A CA 1
ATOM 1768 C C . PRO A 1 221 ? 14.970 -21.470 30.624 1.00 72.50 221 PRO A C 1
ATOM 1770 O O . PRO A 1 221 ? 15.483 -22.557 30.888 1.00 72.50 221 PRO A O 1
ATOM 1773 N N . ASP A 1 222 ? 15.184 -20.838 29.469 1.00 63.72 222 ASP A N 1
ATOM 1774 C CA . ASP A 1 222 ? 16.161 -21.306 28.488 1.00 63.72 222 ASP A CA 1
ATOM 1775 C C . ASP A 1 222 ? 17.571 -21.045 29.047 1.00 63.72 22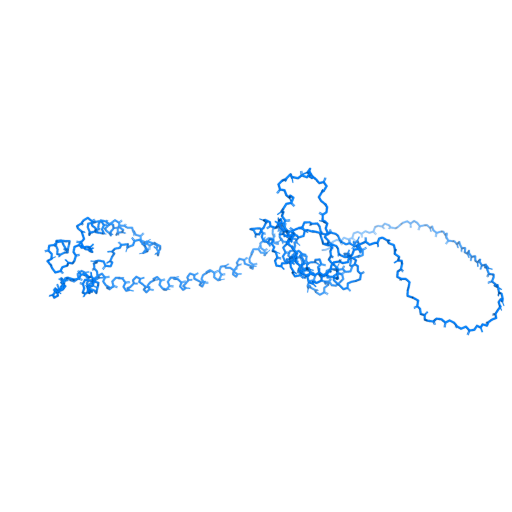2 ASP A C 1
ATOM 1777 O O . ASP A 1 222 ? 17.918 -19.884 29.299 1.00 63.72 222 ASP A O 1
ATOM 1781 N N . PRO A 1 223 ? 18.419 -22.077 29.224 1.00 60.34 223 PRO A N 1
ATOM 1782 C CA . PRO A 1 223 ? 19.791 -21.899 29.689 1.00 60.34 223 PRO A CA 1
ATOM 1783 C C . PRO A 1 223 ? 20.613 -20.926 28.828 1.00 60.34 223 PRO A C 1
ATOM 1785 O O . PRO A 1 223 ? 21.593 -20.368 29.316 1.00 60.34 223 PRO A O 1
ATOM 1788 N N . ARG A 1 224 ? 20.228 -20.709 27.560 1.00 56.19 224 ARG A N 1
ATOM 1789 C CA . ARG A 1 224 ? 20.921 -19.834 26.598 1.00 56.19 224 ARG A CA 1
ATOM 1790 C C . ARG A 1 224 ? 20.437 -18.381 26.607 1.00 56.19 224 ARG A C 1
ATOM 1792 O O . ARG A 1 224 ? 21.078 -17.537 25.990 1.00 56.19 224 ARG A O 1
ATOM 1799 N N . GLN A 1 225 ? 19.336 -18.065 27.294 1.00 52.84 225 GLN A N 1
ATOM 1800 C CA . GLN A 1 225 ? 18.789 -16.698 27.371 1.00 52.84 225 GLN A CA 1
ATOM 1801 C C . GLN A 1 225 ? 19.317 -15.889 28.561 1.00 52.84 225 GLN A C 1
ATOM 1803 O O . GLN A 1 225 ? 18.943 -14.730 28.726 1.00 52.84 225 GLN A O 1
ATOM 1808 N N . ARG A 1 226 ? 20.217 -16.462 29.372 1.00 49.62 226 ARG A N 1
ATOM 1809 C CA . ARG A 1 226 ? 20.797 -15.779 30.539 1.00 49.62 226 ARG A CA 1
ATOM 1810 C C . ARG A 1 226 ? 21.590 -14.513 30.175 1.00 49.62 226 ARG A C 1
ATOM 1812 O O . ARG A 1 226 ? 21.694 -13.627 31.014 1.00 49.62 226 ARG A O 1
ATOM 1819 N N . ASP A 1 227 ? 22.044 -14.405 28.921 1.00 45.03 227 ASP A N 1
ATOM 1820 C CA . ASP A 1 227 ? 22.940 -13.344 28.443 1.00 45.03 227 ASP A CA 1
ATOM 1821 C C . ASP A 1 227 ? 22.363 -12.490 27.292 1.00 45.03 227 ASP A C 1
ATOM 1823 O O . ASP A 1 227 ? 23.123 -11.919 26.510 1.00 45.03 227 ASP A O 1
ATOM 1827 N N . GLN A 1 228 ? 21.036 -12.365 27.141 1.00 46.22 228 GLN A N 1
ATOM 1828 C CA . GLN A 1 228 ? 20.498 -11.324 26.249 1.00 46.22 228 GLN A CA 1
ATOM 1829 C C . GLN A 1 228 ? 20.354 -10.002 27.015 1.00 46.22 228 GLN A C 1
ATOM 1831 O O . GLN A 1 228 ? 19.509 -9.909 27.909 1.00 46.22 228 GLN A O 1
ATOM 1836 N N . PRO A 1 229 ? 21.138 -8.954 26.691 1.00 43.47 229 PRO A N 1
ATOM 1837 C CA . PRO A 1 229 ? 20.926 -7.650 27.291 1.00 43.47 229 PRO A CA 1
ATOM 1838 C C . PRO A 1 229 ? 19.541 -7.157 26.876 1.00 43.47 229 PRO A C 1
ATOM 1840 O O . PRO A 1 229 ? 19.220 -7.080 25.689 1.00 43.47 229 PRO A O 1
ATOM 1843 N N . ALA A 1 230 ? 18.713 -6.839 27.872 1.00 44.75 230 ALA A N 1
ATOM 1844 C CA . ALA A 1 230 ? 17.430 -6.192 27.666 1.00 44.75 230 ALA A CA 1
ATOM 1845 C C . ALA A 1 230 ? 17.635 -4.991 26.736 1.00 44.75 230 ALA A C 1
ATOM 1847 O O . ALA A 1 230 ? 18.356 -4.053 27.084 1.00 44.75 230 ALA A O 1
ATOM 1848 N N . LEU A 1 231 ? 17.013 -5.021 25.555 1.00 40.06 231 LEU A N 1
ATOM 1849 C CA . LEU A 1 231 ? 16.902 -3.854 24.690 1.00 40.06 231 LEU A CA 1
ATOM 1850 C C . LEU A 1 231 ? 16.055 -2.818 25.451 1.00 40.06 231 LEU A C 1
ATOM 1852 O O . LEU A 1 231 ? 14.830 -2.783 25.344 1.00 40.06 231 LEU A O 1
ATOM 1856 N N . ARG A 1 232 ? 16.701 -2.035 26.319 1.00 38.19 232 ARG A N 1
ATOM 1857 C CA . ARG A 1 232 ? 16.087 -0.925 27.044 1.00 38.19 232 ARG A CA 1
ATOM 1858 C C . ARG A 1 232 ? 15.809 0.179 26.033 1.00 38.19 232 ARG A C 1
ATOM 1860 O O . ARG A 1 232 ? 16.721 0.898 25.636 1.00 38.19 232 ARG A O 1
ATOM 1867 N N . ALA A 1 233 ? 14.549 0.332 25.644 1.00 35.66 233 ALA A N 1
ATOM 1868 C CA . ALA A 1 233 ? 14.077 1.620 25.158 1.00 35.66 233 ALA A CA 1
ATOM 1869 C C . ALA A 1 233 ? 14.144 2.621 26.334 1.00 35.66 233 ALA A C 1
ATOM 1871 O O . ALA A 1 233 ? 13.699 2.279 27.435 1.00 35.66 233 ALA A O 1
ATOM 1872 N N . PRO A 1 234 ? 14.724 3.821 26.162 1.00 34.25 234 PRO A N 1
ATOM 1873 C CA . PRO A 1 234 ? 14.808 4.802 27.232 1.00 34.25 234 PRO A CA 1
ATOM 1874 C C . PRO A 1 234 ? 13.434 5.455 27.427 1.00 34.25 234 PRO A C 1
ATOM 1876 O O . PRO A 1 234 ? 12.982 6.249 26.611 1.00 34.25 234 PRO A O 1
ATOM 1879 N N . GLY A 1 235 ? 12.764 5.097 28.515 1.00 34.00 235 GLY A N 1
ATOM 1880 C CA . GLY A 1 235 ? 11.547 5.740 29.001 1.00 34.00 235 GLY A CA 1
ATOM 1881 C C . GLY A 1 235 ? 11.208 5.131 30.354 1.00 34.00 235 GLY A C 1
ATOM 1882 O O . GLY A 1 235 ? 11.121 3.913 30.464 1.00 34.00 235 GLY A O 1
ATOM 1883 N N . GLY A 1 236 ? 11.147 5.941 31.409 1.00 34.03 236 GLY A N 1
ATOM 1884 C CA . GLY A 1 236 ? 10.893 5.458 32.766 1.00 34.03 236 GLY A CA 1
ATOM 1885 C C . GLY A 1 236 ? 9.507 4.823 32.873 1.00 34.03 236 GLY A C 1
ATOM 1886 O O . GLY A 1 236 ? 8.519 5.449 32.508 1.00 34.03 236 GLY A O 1
ATOM 1887 N N . TYR A 1 237 ? 9.441 3.595 33.384 1.00 37.62 237 TYR A N 1
ATOM 1888 C CA . TYR A 1 237 ? 8.188 2.877 33.602 1.00 37.62 237 TYR A CA 1
ATOM 1889 C C . TYR A 1 237 ? 7.870 2.820 35.092 1.00 37.62 237 TYR A C 1
ATOM 1891 O O . TYR A 1 237 ? 8.652 2.301 35.893 1.00 37.62 237 TYR A O 1
ATOM 1899 N N . GLY A 1 238 ? 6.715 3.383 35.450 1.00 30.91 238 GLY A N 1
ATOM 1900 C CA . GLY A 1 238 ? 6.128 3.274 36.777 1.00 30.91 238 GLY A CA 1
ATOM 1901 C C . GLY A 1 238 ? 5.783 1.822 37.099 1.00 30.91 238 GLY A C 1
ATOM 1902 O O . GLY A 1 238 ? 5.229 1.090 36.281 1.00 30.91 238 GLY A O 1
ATOM 1903 N N . ARG A 1 239 ? 6.142 1.404 38.311 1.00 25.56 239 ARG A N 1
ATOM 1904 C CA . ARG A 1 239 ? 5.830 0.092 38.877 1.00 25.56 239 ARG A CA 1
ATOM 1905 C C . ARG A 1 239 ? 4.356 0.076 39.287 1.00 25.56 239 ARG A C 1
ATOM 1907 O O . ARG A 1 239 ? 3.914 0.994 39.972 1.00 25.56 239 ARG A O 1
ATOM 1914 N N . ILE A 1 240 ? 3.613 -0.969 38.931 1.00 28.91 240 ILE A N 1
ATOM 1915 C CA . ILE A 1 240 ? 2.264 -1.184 39.466 1.00 28.91 240 ILE A CA 1
ATOM 1916 C C . ILE A 1 240 ? 2.409 -1.597 40.937 1.00 28.91 240 ILE A C 1
ATOM 1918 O O . ILE A 1 240 ? 2.801 -2.722 41.241 1.00 28.91 240 ILE A O 1
ATOM 1922 N N . SER A 1 241 ? 2.113 -0.680 41.857 1.00 23.72 241 SER A N 1
ATOM 1923 C CA . SER A 1 241 ? 1.761 -1.004 43.240 1.00 23.72 241 SER A CA 1
ATOM 1924 C C . SER A 1 241 ? 0.248 -0.908 43.381 1.00 23.72 241 SER A C 1
ATOM 1926 O O . SER A 1 241 ? -0.333 0.152 43.157 1.00 23.72 241 SER A O 1
ATOM 1928 N N . ALA A 1 242 ? -0.381 -2.026 43.735 1.00 28.70 242 ALA A N 1
ATOM 1929 C CA . ALA A 1 242 ? -1.796 -2.085 44.057 1.00 28.70 242 ALA A CA 1
ATOM 1930 C C . ALA A 1 242 ? -2.123 -1.163 45.246 1.00 28.70 242 ALA A C 1
ATOM 1932 O O . ALA A 1 242 ? -1.460 -1.221 46.281 1.00 28.70 242 ALA A O 1
ATOM 1933 N N . GLY A 1 243 ? -3.178 -0.362 45.089 1.00 27.09 243 GLY A N 1
ATOM 1934 C CA . GLY A 1 243 ? -3.879 0.311 46.178 1.00 27.09 243 GLY A CA 1
ATOM 1935 C C . GLY A 1 243 ? -3.287 1.646 46.631 1.00 27.09 243 GLY A C 1
ATOM 1936 O O . GLY A 1 243 ? -2.424 1.692 47.510 1.00 27.09 243 GLY A O 1
ATOM 1937 N N . ARG A 1 244 ? -3.871 2.741 46.138 1.00 27.09 244 ARG A N 1
ATOM 1938 C CA . ARG A 1 244 ? -4.567 3.700 47.008 1.00 27.09 244 ARG A CA 1
ATOM 1939 C C . ARG A 1 244 ? -5.371 4.708 46.195 1.00 27.09 244 ARG A C 1
ATOM 1941 O O . ARG A 1 244 ? -4.910 5.204 45.174 1.00 27.09 244 ARG A O 1
ATOM 1948 N N . ASP A 1 245 ? -6.576 4.949 46.688 1.00 30.20 245 ASP A N 1
ATOM 1949 C CA . ASP A 1 245 ? -7.560 5.899 46.198 1.00 30.20 245 ASP A CA 1
ATOM 1950 C C . ASP A 1 245 ? -6.953 7.287 45.954 1.00 30.20 245 ASP A C 1
ATOM 1952 O O . ASP A 1 245 ? -6.315 7.863 46.838 1.00 30.20 245 ASP A O 1
ATOM 1956 N N . CYS A 1 246 ? -7.200 7.863 44.777 1.00 24.81 246 CYS A N 1
ATOM 1957 C CA . CYS A 1 246 ? -7.023 9.296 44.562 1.00 24.81 246 CYS A CA 1
ATOM 1958 C C . CYS A 1 246 ? -8.253 10.030 45.110 1.00 24.81 246 CYS A C 1
ATOM 1960 O O . CYS A 1 246 ? -9.124 10.465 44.361 1.00 24.81 246 CYS A O 1
ATOM 1962 N N . VAL A 1 247 ? -8.324 10.154 46.436 1.00 27.25 247 VAL A N 1
ATOM 1963 C CA . VAL A 1 247 ? -9.110 11.210 47.080 1.00 27.25 247 VAL A CA 1
ATOM 1964 C C . VAL A 1 247 ? -8.263 12.479 47.035 1.00 27.25 247 VAL A C 1
ATOM 1966 O O . VAL A 1 247 ? -7.151 12.518 47.557 1.00 27.25 247 VAL A O 1
ATOM 1969 N N . SER A 1 248 ? -8.772 13.516 46.380 1.00 27.06 248 SER A N 1
ATOM 1970 C CA . SER A 1 248 ? -8.202 14.859 46.426 1.00 27.06 248 SER A CA 1
ATOM 1971 C C . SER A 1 248 ? -8.399 15.454 47.826 1.00 27.06 248 SER A C 1
ATOM 1973 O O . SER A 1 248 ? -9.511 15.862 48.165 1.00 27.06 248 SER A O 1
ATOM 1975 N N . GLU A 1 249 ? -7.341 15.518 48.636 1.00 26.30 249 GLU A N 1
ATOM 1976 C CA . GLU A 1 249 ? -7.337 16.312 49.870 1.00 26.30 249 GLU A CA 1
ATOM 1977 C C . GLU A 1 249 ? -7.034 17.784 49.554 1.00 26.30 249 GLU A C 1
ATOM 1979 O O . GLU A 1 249 ? -5.954 18.135 49.077 1.00 26.30 249 GLU A O 1
ATOM 1984 N N . GLY A 1 250 ? -8.014 18.653 49.816 1.00 28.27 250 GLY A N 1
ATOM 1985 C CA . GLY A 1 250 ? -7.806 20.095 49.966 1.00 28.27 250 GLY A CA 1
ATOM 1986 C C . GLY A 1 250 ? -7.226 20.431 51.352 1.00 28.27 250 GLY A C 1
ATOM 1987 O O . GLY A 1 250 ? -7.308 19.610 52.267 1.00 28.27 250 GLY A O 1
ATOM 1988 N N . PRO A 1 251 ? -6.630 21.621 51.549 1.00 31.20 251 PRO A N 1
ATOM 1989 C CA . PRO A 1 251 ? -5.886 21.908 52.770 1.00 31.20 251 PRO A CA 1
ATOM 1990 C C . PRO A 1 251 ? -6.785 22.281 53.970 1.00 31.20 251 PRO A C 1
ATOM 1992 O O . PRO A 1 251 ? -7.607 23.187 53.889 1.00 31.20 251 PRO A O 1
ATOM 1995 N N . ALA A 1 252 ? -6.556 21.541 55.064 1.00 29.05 252 ALA A N 1
ATOM 1996 C CA . ALA A 1 252 ? -6.627 21.821 56.512 1.00 29.05 252 ALA A CA 1
ATOM 1997 C C . ALA A 1 252 ? -7.579 22.906 57.092 1.00 29.05 252 ALA A C 1
ATOM 1999 O O . ALA A 1 252 ? -7.485 24.088 56.779 1.00 29.05 252 ALA A O 1
ATOM 2000 N N . GLY A 1 253 ? -8.410 22.474 58.062 1.00 24.75 253 GLY A N 1
ATOM 2001 C CA . GLY A 1 253 ? -9.360 23.265 58.877 1.00 24.75 253 GLY A CA 1
ATOM 2002 C C . GLY A 1 253 ? -8.741 24.252 59.887 1.00 24.75 253 GLY A C 1
ATOM 2003 O O . GLY A 1 253 ? -7.525 24.352 60.010 1.00 24.75 253 GLY A O 1
ATOM 2004 N N . ALA A 1 254 ? -9.526 25.043 60.633 1.00 27.28 254 ALA A N 1
ATOM 2005 C CA . ALA A 1 254 ? -10.401 24.648 61.761 1.00 27.28 254 ALA A CA 1
ATOM 2006 C C . ALA A 1 254 ? -11.239 25.871 62.271 1.00 27.28 254 ALA A C 1
ATOM 2008 O O . ALA A 1 254 ? -11.056 26.961 61.732 1.00 27.28 254 ALA A O 1
ATOM 2009 N N . PRO A 1 255 ? -11.965 25.832 63.419 1.00 34.34 255 PRO A N 1
ATOM 2010 C CA . PRO A 1 255 ? -12.981 24.887 63.926 1.00 34.34 255 PRO A CA 1
ATOM 2011 C C . PRO A 1 255 ? -14.299 25.593 64.372 1.00 34.34 255 PRO A C 1
ATOM 2013 O O . PRO A 1 255 ? -14.298 26.783 64.679 1.00 34.34 255 PRO A O 1
ATOM 2016 N N . GLY A 1 256 ? -15.414 24.862 64.549 1.00 24.83 256 GLY A N 1
ATOM 2017 C CA . GLY A 1 256 ? -16.553 25.405 65.316 1.00 24.83 256 GLY A CA 1
ATOM 2018 C C . GLY A 1 256 ? -17.886 24.641 65.290 1.00 24.83 256 GLY A C 1
ATOM 2019 O O . GLY A 1 256 ? -18.653 24.787 64.354 1.00 24.83 256 GLY A O 1
ATOM 2020 N N . GLN A 1 257 ? -18.174 23.962 66.409 1.00 26.39 257 GLN A N 1
ATOM 2021 C CA . GLN A 1 257 ? -19.491 23.776 67.062 1.00 26.39 257 GLN A CA 1
ATOM 2022 C C . GLN A 1 257 ? -20.543 22.764 66.518 1.00 26.39 257 GLN A C 1
ATOM 2024 O O . GLN A 1 257 ? -21.178 22.940 65.490 1.00 26.39 257 GLN A O 1
ATOM 2029 N N . ALA A 1 258 ? -20.717 21.715 67.338 1.00 24.75 258 ALA A N 1
ATOM 2030 C CA . ALA A 1 258 ? -21.891 20.913 67.735 1.00 24.75 258 ALA A CA 1
ATOM 2031 C C . ALA A 1 258 ? -23.274 21.023 67.023 1.00 24.75 258 ALA A C 1
ATOM 2033 O O . ALA A 1 258 ? -23.881 22.083 67.064 1.00 24.75 258 ALA A O 1
ATOM 2034 N N . LEU A 1 259 ? -23.776 19.845 66.567 1.00 23.89 259 LEU A N 1
ATOM 2035 C CA . LEU A 1 259 ? -25.112 19.172 66.731 1.00 23.89 259 LEU A CA 1
ATOM 2036 C C . LEU A 1 259 ? -26.449 19.970 66.583 1.00 23.89 259 LEU A C 1
ATOM 2038 O O . LEU A 1 259 ? -26.459 21.154 66.889 1.00 23.89 259 LEU A O 1
ATOM 2042 N N . PRO A 1 260 ? -27.637 19.348 66.304 1.00 37.62 260 PRO A N 1
ATOM 2043 C CA . PRO A 1 260 ? -27.963 17.928 66.038 1.00 37.62 260 PRO A CA 1
ATOM 2044 C C . PRO A 1 260 ? -28.995 17.635 64.898 1.00 37.62 260 PRO A C 1
ATOM 2046 O O . PRO A 1 260 ? -29.567 18.526 64.277 1.00 37.62 260 PRO A O 1
ATOM 2049 N N . ASP A 1 261 ? -29.217 16.328 64.689 1.00 29.61 261 ASP A N 1
ATOM 2050 C CA . ASP A 1 261 ? -30.367 15.574 64.136 1.00 29.61 261 ASP A CA 1
ATOM 2051 C C . ASP A 1 261 ? -31.639 16.292 63.640 1.00 29.61 261 ASP A C 1
ATOM 2053 O O . ASP A 1 261 ? -32.258 17.064 64.372 1.00 29.61 261 ASP A O 1
ATOM 2057 N N . ARG A 1 262 ? -32.171 15.817 62.493 1.00 31.09 262 ARG A N 1
ATOM 2058 C CA . ARG A 1 262 ? -33.626 15.644 62.276 1.00 31.09 262 ARG A CA 1
ATOM 2059 C C . ARG A 1 262 ? -33.994 14.682 61.127 1.00 31.09 262 ARG A C 1
ATOM 2061 O O . ARG A 1 262 ? -33.827 14.969 59.951 1.00 31.09 262 ARG A O 1
ATOM 2068 N N . GLU A 1 263 ? -34.541 13.540 61.543 1.00 29.92 263 GLU A N 1
ATOM 2069 C CA . GLU A 1 263 ? -35.784 12.894 61.077 1.00 29.92 263 GLU A CA 1
ATOM 2070 C C . GLU A 1 263 ? -36.061 12.604 59.582 1.00 29.92 263 GLU A C 1
ATOM 2072 O O . GLU A 1 263 ? -36.538 13.424 58.807 1.00 29.92 263 GLU A O 1
ATOM 2077 N N . ARG A 1 264 ? -35.979 11.302 59.261 1.00 29.12 264 ARG A N 1
ATOM 2078 C CA . ARG A 1 264 ? -37.095 10.425 58.818 1.00 29.12 264 ARG A CA 1
ATOM 2079 C C . ARG A 1 264 ? -38.460 11.105 58.570 1.00 29.12 264 ARG A C 1
ATOM 2081 O O . ARG A 1 264 ? -39.075 11.561 59.526 1.00 29.12 264 ARG A O 1
ATOM 2088 N N . ARG A 1 265 ? -39.066 10.848 57.397 1.00 32.16 265 ARG A N 1
ATOM 2089 C CA . ARG A 1 265 ? -40.395 10.191 57.192 1.00 32.16 265 ARG A CA 1
ATOM 2090 C C . ARG A 1 265 ? -40.839 10.323 55.721 1.00 32.16 265 ARG A C 1
ATOM 2092 O O . ARG A 1 265 ? -40.769 11.408 55.178 1.00 32.16 265 ARG A O 1
ATOM 2099 N N . ARG A 1 266 ? -41.148 9.193 55.051 1.00 31.48 266 ARG A N 1
ATOM 2100 C CA . ARG A 1 266 ? -42.509 8.683 54.686 1.00 31.48 266 ARG A CA 1
ATOM 2101 C C . ARG A 1 266 ? -43.150 9.491 53.539 1.00 31.48 266 ARG A C 1
ATOM 2103 O O . ARG A 1 266 ? -43.024 10.694 53.529 1.00 31.48 266 ARG A O 1
ATOM 2110 N N . ARG A 1 267 ? -43.918 8.955 52.591 1.00 30.94 267 ARG A N 1
ATOM 2111 C CA . ARG A 1 267 ? -44.658 7.691 52.397 1.00 30.94 267 ARG A CA 1
ATOM 2112 C C . ARG A 1 267 ? -45.232 7.766 50.958 1.00 30.94 267 ARG A C 1
ATOM 2114 O O . ARG A 1 267 ? -45.409 8.875 50.481 1.00 30.94 267 ARG A O 1
ATOM 2121 N N . SER A 1 268 ? -45.356 6.639 50.243 1.00 28.08 268 SER A N 1
ATOM 2122 C CA . SER A 1 268 ? -46.630 6.023 49.777 1.00 28.08 268 SER A CA 1
ATOM 2123 C C . SER A 1 268 ? -47.481 6.895 48.824 1.00 28.08 268 SER A C 1
ATOM 2125 O O . SER A 1 268 ? -47.650 8.070 49.080 1.00 28.08 268 SER A O 1
ATOM 2127 N N . SER A 1 269 ? -48.125 6.416 47.760 1.00 29.38 269 SER A N 1
ATOM 2128 C CA . SER A 1 269 ? -48.948 5.208 47.661 1.00 29.38 269 SER A CA 1
ATOM 2129 C C . SER A 1 269 ? -49.645 5.161 46.280 1.00 29.38 269 SER A C 1
ATOM 2131 O O . SER A 1 269 ? -50.108 6.196 45.820 1.00 29.38 269 SER A O 1
ATOM 2133 N N . THR A 1 270 ? -49.788 3.947 45.728 1.00 29.30 270 THR A N 1
ATOM 2134 C CA . THR A 1 270 ? -51.001 3.333 45.110 1.00 29.30 270 THR A CA 1
ATOM 2135 C C . THR A 1 270 ? -51.786 3.942 43.934 1.00 29.30 270 THR A C 1
ATOM 2137 O O . THR A 1 270 ? -52.221 5.085 43.983 1.00 29.30 270 THR A O 1
ATOM 2140 N N . GLY A 1 271 ? -52.183 3.020 43.036 1.00 30.16 271 GLY A N 1
ATOM 2141 C CA . GLY A 1 271 ? -53.391 3.019 42.179 1.00 30.16 271 GLY A CA 1
ATOM 2142 C C . GLY A 1 271 ? -53.014 2.705 40.723 1.00 30.16 271 GLY A C 1
ATOM 2143 O O . GLY A 1 271 ? -52.367 3.537 40.111 1.00 30.16 271 GLY A O 1
ATOM 2144 N N . HIS A 1 272 ? -53.130 1.500 40.147 1.00 28.25 272 HIS A N 1
ATOM 2145 C CA . HIS A 1 272 ? -54.229 0.528 39.962 1.00 28.25 272 HIS A CA 1
ATOM 2146 C C . HIS A 1 272 ? -55.304 0.934 38.928 1.00 28.25 272 HIS A C 1
ATOM 2148 O O . HIS A 1 272 ? -55.709 2.091 38.901 1.00 28.25 272 HIS A O 1
ATOM 2154 N N . VAL A 1 273 ? -55.784 -0.091 38.190 1.00 33.69 273 VAL A N 1
ATOM 2155 C CA . VAL A 1 273 ? -56.821 -0.181 37.122 1.00 33.69 273 VAL A CA 1
ATOM 2156 C C . VAL A 1 273 ? -56.282 0.088 35.695 1.00 33.69 273 VAL A C 1
ATOM 2158 O O . VAL A 1 273 ? -55.829 1.191 35.429 1.00 33.69 273 VAL A O 1
ATOM 2161 N N . ASP A 1 274 ? -56.094 -0.861 34.763 1.00 28.11 274 ASP A N 1
ATOM 2162 C CA . ASP A 1 274 ? -56.885 -1.985 34.189 1.00 28.11 274 ASP A CA 1
ATOM 2163 C C . ASP A 1 274 ? -57.785 -1.579 32.990 1.00 28.11 274 ASP A C 1
ATOM 2165 O O . ASP A 1 274 ? -58.288 -0.459 32.955 1.00 28.11 274 ASP A O 1
ATOM 2169 N N . ALA A 1 275 ? -57.974 -2.526 32.050 1.00 31.86 275 ALA A N 1
ATOM 2170 C CA . ALA A 1 275 ? -58.848 -2.560 30.852 1.00 31.86 275 ALA A CA 1
ATOM 2171 C C . ALA A 1 275 ? -58.205 -2.427 29.440 1.00 31.86 275 ALA A C 1
ATOM 2173 O O . ALA A 1 275 ? -58.166 -1.357 28.847 1.00 31.86 275 ALA A O 1
ATOM 2174 N N . GLY A 1 276 ? -57.774 -3.579 28.898 1.00 29.41 276 GLY A N 1
ATOM 2175 C CA . GLY A 1 276 ? -58.255 -4.254 27.665 1.00 29.41 276 GLY A CA 1
ATOM 2176 C C . GLY A 1 276 ? -58.423 -3.563 26.283 1.00 29.41 276 GLY A C 1
ATOM 2177 O O . GLY A 1 276 ? -58.460 -2.348 26.163 1.00 29.41 276 GLY A O 1
ATOM 2178 N N . PRO A 1 277 ? -58.537 -4.364 25.195 1.00 44.25 277 PRO A N 1
ATOM 2179 C CA . PRO A 1 277 ? -57.949 -4.052 23.887 1.00 44.25 277 PRO A CA 1
ATOM 2180 C C . PRO A 1 277 ? -58.953 -3.668 22.779 1.00 44.25 277 PRO A C 1
ATOM 2182 O O . PRO A 1 277 ? -60.092 -4.130 22.759 1.00 44.25 277 PRO A O 1
ATOM 2185 N N . GLY A 1 278 ? -58.484 -2.896 21.790 1.00 30.33 278 GLY A N 1
ATOM 2186 C CA . GLY A 1 278 ? -59.212 -2.537 20.565 1.00 30.33 278 GLY A CA 1
ATOM 2187 C C . GLY A 1 278 ? -58.469 -2.983 19.302 1.00 30.33 278 GLY A C 1
ATOM 2188 O O . GLY A 1 278 ? -57.286 -2.715 19.130 1.00 30.33 278 GLY A O 1
ATOM 2189 N N . ARG A 1 279 ? -59.186 -3.704 18.443 1.00 31.20 279 ARG A N 1
ATOM 2190 C CA . ARG A 1 279 ? -58.777 -4.389 17.206 1.00 31.20 279 ARG A CA 1
ATOM 2191 C C . ARG A 1 279 ? -59.232 -3.549 15.983 1.00 31.20 279 ARG A C 1
ATOM 2193 O O . ARG A 1 279 ? -60.153 -2.757 16.153 1.00 31.20 279 ARG A O 1
ATOM 2200 N N . ILE A 1 280 ? -58.749 -3.899 14.768 1.00 33.06 280 ILE A N 1
ATOM 2201 C CA . ILE A 1 280 ? -59.353 -3.644 13.417 1.00 33.06 280 ILE A CA 1
ATOM 2202 C C . ILE A 1 280 ? -58.952 -2.248 12.833 1.00 33.06 280 ILE A C 1
ATOM 2204 O O . ILE A 1 280 ? -59.082 -1.274 13.554 1.00 33.06 280 ILE A O 1
ATOM 2208 N N . ARG A 1 281 ? -58.445 -2.003 11.598 1.00 31.75 281 ARG A N 1
ATOM 2209 C CA . ARG A 1 281 ? -58.498 -2.646 10.257 1.00 31.75 281 ARG A CA 1
ATOM 2210 C C . ARG A 1 281 ? -57.515 -1.982 9.247 1.00 31.75 281 ARG A C 1
ATOM 2212 O O . ARG A 1 281 ? -57.165 -0.836 9.484 1.00 31.75 281 ARG A O 1
ATOM 2219 N N . GLU A 1 282 ? -57.174 -2.725 8.170 1.00 34.28 282 GLU A N 1
ATOM 2220 C CA . GLU A 1 282 ? -57.131 -2.401 6.700 1.00 34.28 282 GLU A CA 1
ATOM 2221 C C . GLU A 1 282 ? -56.703 -0.981 6.223 1.00 34.28 282 GLU A C 1
ATOM 2223 O O . GLU A 1 282 ? -57.037 -0.002 6.867 1.00 34.28 282 GLU A O 1
ATOM 2228 N N . THR A 1 283 ? -56.039 -0.694 5.089 1.00 37.47 283 THR A N 1
ATOM 2229 C CA . THR A 1 283 ? -55.674 -1.371 3.817 1.00 37.47 283 THR A CA 1
ATOM 2230 C C . THR A 1 283 ? -54.790 -0.408 2.991 1.00 37.47 283 THR A C 1
ATOM 2232 O O . THR A 1 283 ? -54.939 0.802 3.131 1.00 37.47 283 THR A O 1
ATOM 2235 N N . ASP A 1 284 ? -53.943 -0.973 2.122 1.00 42.16 284 ASP A N 1
ATOM 2236 C CA . ASP A 1 284 ? -53.481 -0.529 0.788 1.00 42.16 284 ASP A CA 1
ATOM 2237 C C . ASP A 1 284 ? -53.356 0.965 0.419 1.00 42.16 284 ASP A C 1
ATOM 2239 O O . ASP A 1 284 ? -54.342 1.687 0.258 1.00 42.16 284 ASP A O 1
ATOM 2243 N N . THR A 1 285 ? -52.135 1.371 0.048 1.00 50.34 285 THR A N 1
ATOM 2244 C CA . THR A 1 285 ? -51.785 1.770 -1.336 1.00 50.34 285 THR A CA 1
ATOM 2245 C C . THR A 1 285 ? -50.282 1.667 -1.571 1.00 50.34 285 THR A C 1
ATOM 2247 O O . THR A 1 285 ? -49.522 1.847 -0.593 1.00 50.34 285 THR A O 1
#

Sequence (285 aa):
MEKLLLEDKSLKRTRYRPASILAGSDRWTSYWPVCGPGVWMLRKFKRLDRFQATVLADSGSLKKGGTPPSNPFFDACDAFVASLEELVSVYEQRYAVFRHRLLGFVMTELPARKAARQVQSFDDLLTQLSGALDGPSGQVLAEKIRSDYPAVLIDEFQDTDPVQYRIFWKIYQCSGQPMFMVGDPKQAIYSFRGADVFTYLGARQDAECGYTLDQNWRSTPDPRQRDQPALRAPGGYGRISAGRDCVSEGPAGAPGQALPDRERRRRSSTGHVDAGPGRIRETDT

Foldseek 3Di:
DLCLLVVDPFWDCVLRPSVLSVVLVVQVVVPVVDPPDDLVVLVVNPPLLVLAQVSQCDPNTGDVPGDGDDDVRNPVSVVVVVVSVVVNVVVVVVVVVVVVVVVVCCVPVVVVVCVVVVHDDPVNVLVVLLVCLVDPCNVVVLVVVCVVPVEEEAEQLQQDAPSRLSNCCSNDPPPPGYYHYYHDVVPNPNVVVRRDNVSVVVVVVSDPADDDDPDDPPDDDDPVPPPDPPPDDDDDHDDDDDDDDPDDDDDDDDDDDDDDDDDDDDDDDDDDDDDDDDDDDDDDD

Radius of gyration: 39.57 Å; chains: 1; bounding box: 101×48×114 Å

Secondary structure (DSSP, 8-state):
-HHHHHH-SSB-TTTS-HHHHHHHHHHHHHHTT-SS--HHHHTT-TTGGGG-HHHHSSTTTBPTTPPPPP-HHHHHHHHHHHHHHHHHHHHHHHHHHHHHHHHHHHHHHHHHHHHHTT---HHHHHHHHHHHHHSTTHHHHHHHHHHH-SSEEE-SGGG--HHHHHHHHHHHTTSSS-EEE---GGG---GGGT--HHHHHHHHHH-S---------SSPPPTT-TT------S---------------------------------------------------

pLDDT: mean 73.71, std 23.19, range [23.72, 97.06]